Protein AF-A0A6M6JFB0-F1 (afdb_monomer_lite)

Sequence (315 aa):
MPSLRELVHGARGCLAERRLWNRAPTVGHVAELMAWFCLGELQSWPGHDGPTDPETREANLGPVLAHACRSGFITTGSQPGIDRDPEDGFEQRAAVDGLATAEVLAKLRALTAGTRLQIVAHRPSKWRRDYGAAVDVTRVGEHYVTSFGARLPPRDIVFSFAGVRDLVVDELAAMWQVTIVDPEWGAHSLLWDRLAQPDWDHPAPPAPAPPAAKPHTPTARPTTGGTAMSASIMEIKQALAQANTSIGDAQGPIQRAIDDATSARAAIQASMEGSSQADAEQQVAVLTAMIASLEDALGRSHMALDGNYSIAGRL

Foldseek 3Di:
DDDPVVVVVLVVLVVVLLVQQAPQPALLSLLQSLLCLLLVVRQDALQDHGGPDPQSVVLPLSNLQSLLSNLAWRWPDWGAFADQDPPFRKWFWGKTKTFHAPVSVVLVCLLCPPHQKDKAKDWADADDWACPVWAQTIDGRPGGDDTDRTRHHLVVQCSSSPSHHPVNSVVRSGTMIMMITDNDMHRDCSVSVSSNANDSPDGDDPDPPDDPDDPDDDDDDDDDDDPPPVVVVVVVVVVLVVLVVVLVVVVVVLVVVLVVLVVVLVVLVVVCPDDDVVVSVVSNVVSVVVNVVSVVVVVVSVVVNVVVVVVVVPD

Organism: NCBI:txid2736640

Secondary structure (DSSP, 8-state):
---HHHHHHHHHHHHHHHHHHHH--SHHHHHHHHHHHHTTSSS-BTTBSSSPPHHHHHTT-HHHHHHHHHTT-EEEEEE--BPPPTTT-EEE--EEEEEE-HHHHHHHHHHHTTSS-EEEEEPPPSSS-B-TT-EEEEEETTEEEEEE--B--HHHHHHHTBTB-HHHHHHHHHSEEEEEE--S-SS--HHHHHHT-S-SSSPPPPPPPPP----PPP-PPPP---TTTHHHHHHHHHHHHHHHHHHHHHHHHHHHHHHHHHHHHHHHHHHTTSS-HHHHHHHHHHHHHHHHHHHHHHHHHHHHHHHHHHHHTT-

pLDDT: mean 80.1, std 21.12, range [30.53, 98.81]

Structure (mmCIF, N/CA/C/O backbone):
data_AF-A0A6M6JFB0-F1
#
_entry.id   AF-A0A6M6JFB0-F1
#
loop_
_atom_site.group_PDB
_atom_site.id
_atom_site.type_symbol
_atom_site.label_atom_id
_atom_site.label_alt_id
_atom_site.label_comp_id
_atom_site.label_asym_id
_atom_site.label_entity_id
_atom_site.label_seq_id
_atom_site.pdbx_PDB_ins_code
_atom_site.Cartn_x
_atom_site.Cartn_y
_atom_site.Cartn_z
_atom_site.occupancy
_atom_site.B_iso_or_equiv
_atom_site.auth_seq_id
_atom_site.auth_comp_id
_atom_site.auth_asym_id
_atom_site.auth_atom_id
_atom_site.pdbx_PDB_model_num
ATOM 1 N N . MET A 1 1 ? -4.237 25.099 -19.056 1.00 34.81 1 MET A N 1
ATOM 2 C CA . MET A 1 1 ? -5.035 25.683 -17.953 1.00 34.81 1 MET A CA 1
ATOM 3 C C . MET A 1 1 ? -6.397 25.007 -17.977 1.00 34.81 1 MET A C 1
ATOM 5 O O . MET A 1 1 ? -7.083 25.194 -18.975 1.00 34.81 1 MET A O 1
ATOM 9 N N . PRO A 1 2 ? -6.762 24.188 -16.975 1.00 36.56 2 PRO A N 1
ATOM 10 C CA . PRO A 1 2 ? -8.079 23.574 -16.928 1.00 36.56 2 PRO A CA 1
ATOM 11 C C . PRO A 1 2 ? -9.140 24.660 -16.759 1.00 36.56 2 PRO A C 1
ATOM 13 O O . PRO A 1 2 ? -8.933 25.677 -16.093 1.00 36.56 2 PRO A O 1
ATOM 16 N N . SER A 1 3 ? -10.268 24.453 -17.414 1.00 47.94 3 SER A N 1
ATOM 17 C CA . SER A 1 3 ? -11.419 25.336 -17.364 1.00 47.94 3 SER A CA 1
ATOM 18 C C . SER A 1 3 ? -12.036 25.360 -15.962 1.00 47.94 3 SER A C 1
ATOM 20 O O . SER A 1 3 ? -11.979 24.391 -15.203 1.00 47.94 3 SER A O 1
ATOM 22 N N . LEU A 1 4 ? -12.725 26.455 -15.628 1.00 30.81 4 LEU A N 1
ATOM 23 C CA . LEU A 1 4 ? -13.498 26.573 -14.385 1.00 30.81 4 LEU A CA 1
ATOM 24 C C . LEU A 1 4 ? -14.510 25.416 -14.220 1.00 30.81 4 LEU A C 1
ATOM 26 O O . LEU A 1 4 ? -14.841 25.023 -13.107 1.00 30.81 4 LEU A O 1
ATOM 30 N N . ARG A 1 5 ? -14.988 24.842 -15.333 1.00 30.84 5 ARG A N 1
ATOM 31 C CA . ARG A 1 5 ? -15.905 23.695 -15.356 1.00 30.84 5 ARG A CA 1
ATOM 32 C C . ARG A 1 5 ? -15.232 22.392 -14.923 1.00 30.84 5 ARG A C 1
ATOM 34 O O . ARG A 1 5 ? -15.869 21.631 -14.199 1.00 30.84 5 ARG A O 1
ATOM 41 N N . GLU A 1 6 ? -13.984 22.167 -15.331 1.00 35.69 6 GLU A N 1
ATOM 42 C CA . GLU A 1 6 ? -13.156 21.022 -14.918 1.00 35.69 6 GLU A CA 1
ATOM 43 C C . GLU A 1 6 ? -12.734 21.151 -13.454 1.00 35.69 6 GLU A C 1
ATOM 45 O O . GLU A 1 6 ? -12.825 20.181 -12.712 1.00 35.69 6 GLU A O 1
ATOM 50 N N . LEU A 1 7 ? -12.403 22.364 -12.997 1.00 37.34 7 LEU A N 1
ATOM 51 C CA . LEU A 1 7 ? -12.137 22.634 -11.578 1.00 37.34 7 LEU A CA 1
ATOM 52 C C . LEU A 1 7 ? -13.375 22.384 -10.703 1.00 37.34 7 LEU A C 1
ATOM 54 O O . LEU A 1 7 ? -13.275 21.774 -9.643 1.00 37.34 7 LEU A O 1
ATOM 58 N N . VAL A 1 8 ? -14.564 22.801 -11.152 1.00 37.31 8 VAL A N 1
ATOM 59 C CA . VAL A 1 8 ? -15.823 22.575 -10.419 1.00 37.31 8 VAL A CA 1
ATOM 60 C C . VAL A 1 8 ? -16.274 21.108 -10.478 1.00 37.31 8 VAL A C 1
ATOM 62 O O . VAL A 1 8 ? -16.839 20.622 -9.498 1.00 37.31 8 VAL A O 1
ATOM 65 N N . HIS A 1 9 ? -16.028 20.382 -11.576 1.00 40.22 9 HIS A N 1
ATOM 66 C CA . HIS A 1 9 ? -16.291 18.936 -11.649 1.00 40.22 9 HIS A CA 1
ATOM 67 C C . HIS A 1 9 ? -15.305 18.136 -10.794 1.00 40.22 9 HIS A C 1
ATOM 69 O O . HIS A 1 9 ? -15.751 17.276 -10.041 1.00 40.22 9 HIS A O 1
ATOM 75 N N . GLY A 1 10 ? -14.013 18.475 -10.818 1.00 49.44 10 GLY A N 1
ATOM 76 C CA . GLY A 1 10 ? -12.996 17.874 -9.951 1.00 49.44 10 GLY A CA 1
ATOM 77 C C . GLY A 1 10 ? -13.273 18.127 -8.467 1.00 49.44 10 GLY A C 1
ATOM 78 O O . GLY A 1 10 ? -13.269 17.196 -7.669 1.00 49.44 10 GLY A O 1
ATOM 79 N N . ALA A 1 11 ? -13.646 19.356 -8.091 1.00 46.44 11 ALA A N 1
ATOM 80 C CA . ALA A 1 11 ? -14.007 19.688 -6.710 1.00 46.44 11 ALA A CA 1
ATOM 81 C C . ALA A 1 11 ? -15.295 18.984 -6.234 1.00 46.44 11 ALA A C 1
ATOM 83 O O . ALA A 1 11 ? -15.399 18.582 -5.073 1.00 46.44 11 ALA A O 1
ATOM 84 N N . ARG A 1 12 ? -16.291 18.806 -7.117 1.00 48.88 12 ARG A N 1
ATOM 85 C CA . ARG A 1 12 ? -17.513 18.038 -6.807 1.00 48.88 12 ARG A CA 1
ATOM 86 C C . ARG A 1 12 ? -17.254 16.532 -6.736 1.00 48.88 12 ARG A C 1
ATOM 88 O O . ARG A 1 12 ? -17.848 15.893 -5.869 1.00 48.88 12 ARG A O 1
ATOM 95 N N . GLY A 1 13 ? -16.363 16.002 -7.578 1.00 59.38 13 GLY A N 1
ATOM 96 C CA . GLY A 1 13 ? -15.843 14.634 -7.487 1.00 59.38 13 GLY A CA 1
ATOM 97 C C . GLY A 1 13 ? -15.178 14.403 -6.134 1.00 59.38 13 GLY A C 1
ATOM 98 O O . GLY A 1 13 ? -15.634 13.562 -5.368 1.00 59.38 13 GLY A O 1
ATOM 99 N N . CYS A 1 14 ? -14.250 15.281 -5.748 1.00 72.69 14 CYS A N 1
ATOM 100 C CA . CYS A 1 14 ? -13.553 15.221 -4.463 1.00 72.69 14 CYS A CA 1
ATOM 101 C C . CYS A 1 14 ? -14.514 15.233 -3.253 1.00 72.69 14 CYS A C 1
ATOM 103 O O . CYS A 1 14 ? -14.342 14.463 -2.311 1.00 72.69 14 CYS A O 1
ATOM 105 N N . LEU A 1 15 ? -15.578 16.050 -3.258 1.00 80.38 15 LEU A N 1
ATOM 106 C CA . LEU A 1 15 ? -16.564 16.058 -2.162 1.00 80.38 15 LEU A CA 1
ATOM 107 C C . LEU A 1 15 ? -17.454 14.806 -2.124 1.00 80.38 15 LEU A C 1
ATOM 109 O O . LEU A 1 15 ? -17.818 14.354 -1.035 1.00 80.38 15 LEU A O 1
ATOM 113 N N . ALA A 1 16 ? -17.852 14.271 -3.280 1.00 85.75 16 ALA A N 1
ATOM 114 C CA . ALA A 1 16 ? -18.635 13.040 -3.349 1.00 85.75 16 ALA A CA 1
ATOM 115 C C . ALA A 1 16 ? -17.801 11.832 -2.899 1.00 85.75 16 ALA A C 1
ATOM 117 O O . ALA A 1 16 ? -18.268 11.052 -2.071 1.00 85.75 16 ALA A O 1
ATOM 118 N N . GLU A 1 17 ? -16.552 11.739 -3.352 1.00 90.31 17 GLU A N 1
ATOM 119 C CA . GLU A 1 17 ? -15.603 10.695 -2.964 1.00 90.31 17 GLU A CA 1
ATOM 120 C C . GLU A 1 17 ? -15.284 10.761 -1.471 1.00 90.31 17 GLU A C 1
ATOM 122 O O . GLU A 1 17 ? -15.425 9.759 -0.772 1.00 90.31 17 GLU A O 1
ATOM 127 N N . ARG A 1 18 ? -15.007 11.952 -0.920 1.00 89.56 18 ARG A N 1
ATOM 128 C CA . ARG A 1 18 ? -14.851 12.140 0.537 1.00 89.56 18 ARG A CA 1
ATOM 129 C C . ARG A 1 18 ? -16.048 11.604 1.326 1.00 89.56 18 ARG A C 1
ATOM 131 O O . ARG A 1 18 ? -15.869 11.006 2.383 1.00 89.56 18 ARG A O 1
ATOM 138 N N . ARG A 1 19 ? -17.277 11.782 0.824 1.00 92.56 19 ARG A N 1
ATOM 139 C CA . ARG A 1 19 ? -18.484 11.225 1.464 1.00 92.56 19 ARG A CA 1
ATOM 140 C C . ARG A 1 19 ? -18.567 9.706 1.346 1.00 92.56 19 ARG A C 1
ATOM 142 O O . ARG A 1 19 ? -19.117 9.097 2.258 1.00 92.56 19 ARG A O 1
ATOM 149 N N . LEU A 1 20 ? -18.075 9.103 0.261 1.00 94.75 20 LEU A N 1
ATOM 150 C CA . LEU A 1 20 ? -17.996 7.644 0.126 1.00 94.75 20 LEU A CA 1
ATOM 151 C C . LEU A 1 20 ? -17.048 7.070 1.180 1.00 94.75 20 LEU A C 1
ATOM 153 O O . LEU A 1 20 ? -17.473 6.240 1.984 1.00 94.75 20 LEU A O 1
ATOM 157 N N . TRP A 1 21 ? -15.822 7.596 1.252 1.00 95.31 21 TRP A N 1
ATOM 158 C CA . TRP A 1 21 ? -14.825 7.207 2.253 1.00 95.31 21 TRP A CA 1
ATOM 159 C C . TRP A 1 21 ? -15.350 7.382 3.684 1.00 95.31 21 TRP A C 1
ATOM 161 O O . TRP A 1 21 ? -15.280 6.459 4.494 1.00 95.31 21 TRP A O 1
ATOM 171 N N . ASN A 1 22 ? -15.993 8.516 3.975 1.00 95.44 22 ASN A N 1
ATOM 172 C CA . ASN A 1 22 ? -16.591 8.789 5.283 1.00 95.44 22 ASN A CA 1
ATOM 173 C C . ASN A 1 22 ? -17.772 7.888 5.648 1.00 95.44 22 ASN A C 1
ATOM 175 O O . ASN A 1 22 ? -18.105 7.752 6.822 1.00 95.44 22 ASN A O 1
ATOM 179 N N . ARG A 1 23 ? -18.439 7.278 4.670 1.00 94.56 23 ARG A N 1
ATOM 180 C CA . ARG A 1 23 ? -19.603 6.421 4.918 1.00 94.56 23 ARG A CA 1
ATOM 181 C C . ARG A 1 23 ? -19.273 4.940 4.918 1.00 94.56 23 ARG A C 1
ATOM 183 O O . ARG A 1 23 ? -20.161 4.171 5.276 1.00 94.56 23 ARG A O 1
ATOM 190 N N . ALA A 1 24 ? -18.045 4.543 4.578 1.00 95.50 24 ALA A N 1
ATOM 191 C CA . ALA A 1 24 ? -17.608 3.152 4.612 1.00 95.50 24 ALA A CA 1
ATOM 192 C C . ALA A 1 24 ? -17.836 2.560 6.020 1.00 95.50 24 ALA A C 1
ATOM 194 O O . ALA A 1 24 ? -17.210 3.010 6.980 1.00 95.50 24 ALA A O 1
ATOM 195 N N . PRO A 1 25 ? -18.768 1.601 6.195 1.00 95.94 25 PRO A N 1
ATOM 196 C CA . PRO A 1 25 ? -19.145 1.124 7.521 1.00 95.94 25 PRO A CA 1
ATOM 197 C C . PRO A 1 25 ? -18.208 0.054 8.084 1.00 95.94 25 PRO A C 1
ATOM 199 O O . PRO A 1 25 ? -18.306 -0.240 9.270 1.00 95.94 25 PRO A O 1
ATOM 202 N N . THR A 1 26 ? -17.348 -0.542 7.254 1.00 97.94 26 THR A N 1
ATOM 203 C CA . THR A 1 26 ? -16.438 -1.628 7.637 1.00 97.94 26 THR A CA 1
ATOM 204 C C . THR A 1 26 ? -15.122 -1.530 6.868 1.00 97.94 26 THR A C 1
ATOM 206 O O . THR A 1 26 ? -15.070 -0.917 5.799 1.00 97.94 26 THR A O 1
ATOM 209 N N . VAL A 1 27 ? -14.084 -2.216 7.355 1.00 97.81 27 VAL A N 1
ATOM 210 C CA . VAL A 1 27 ? -12.807 -2.394 6.639 1.00 97.81 27 VAL A CA 1
ATOM 211 C C . VAL A 1 27 ? -13.019 -2.977 5.235 1.00 97.81 27 VAL A C 1
ATOM 213 O O . VAL A 1 27 ? -12.402 -2.519 4.281 1.00 97.81 27 VAL A O 1
ATOM 216 N N . GLY A 1 28 ? -13.954 -3.920 5.068 1.00 97.62 28 GLY A N 1
ATOM 217 C CA . GLY A 1 28 ? -14.288 -4.479 3.751 1.00 97.62 28 GLY A CA 1
ATOM 218 C C . GLY A 1 28 ? -14.843 -3.445 2.762 1.00 97.62 28 GLY A C 1
ATOM 219 O O . GLY A 1 28 ? -14.538 -3.508 1.577 1.00 97.62 28 GLY A O 1
ATOM 220 N N . HIS A 1 29 ? -15.594 -2.444 3.235 1.00 98.12 29 HIS A N 1
ATOM 221 C CA . HIS A 1 29 ? -16.034 -1.347 2.366 1.00 98.12 29 HIS A CA 1
ATOM 222 C C . HIS A 1 29 ? -14.889 -0.395 2.016 1.00 98.12 29 HIS A C 1
ATOM 224 O O . HIS A 1 29 ? -14.843 0.093 0.892 1.00 98.12 29 HIS A O 1
ATOM 230 N N . VAL A 1 30 ? -13.954 -0.145 2.941 1.00 98.12 30 VAL A N 1
ATOM 231 C CA . VAL A 1 30 ? -12.721 0.603 2.629 1.00 98.12 30 VAL A CA 1
ATOM 232 C C . VAL A 1 30 ? -11.915 -0.133 1.560 1.00 98.12 30 VAL A C 1
ATOM 234 O O . VAL A 1 30 ? -11.429 0.496 0.628 1.00 98.12 30 VAL A O 1
ATOM 237 N N . ALA A 1 31 ? -11.828 -1.460 1.653 1.00 98.44 31 ALA A N 1
ATOM 238 C CA . ALA A 1 31 ? -11.158 -2.286 0.660 1.00 98.44 31 ALA A CA 1
ATOM 239 C C . ALA A 1 31 ? -11.824 -2.198 -0.725 1.00 98.44 31 ALA A C 1
ATOM 241 O O . ALA A 1 31 ? -11.126 -2.050 -1.724 1.00 98.44 31 ALA A O 1
ATOM 242 N N . GLU A 1 32 ? -13.159 -2.211 -0.803 1.00 98.44 32 GLU A N 1
ATOM 243 C CA . GLU A 1 32 ? -13.866 -2.028 -2.081 1.00 98.44 32 GLU A CA 1
ATOM 244 C C . GLU A 1 32 ? -13.656 -0.620 -2.662 1.00 98.44 32 GLU A C 1
ATOM 246 O O . GLU A 1 32 ? -13.424 -0.486 -3.861 1.00 98.44 32 GLU A O 1
ATOM 251 N N . LEU A 1 33 ? -13.662 0.430 -1.831 1.00 97.94 33 LEU A N 1
ATOM 252 C CA . LEU A 1 33 ? -13.346 1.787 -2.293 1.00 97.94 33 LEU A CA 1
ATOM 253 C C . LEU A 1 33 ? -11.898 1.894 -2.787 1.00 97.94 33 LEU A C 1
ATOM 255 O O . LEU A 1 33 ? -11.650 2.520 -3.815 1.00 97.94 33 LEU A O 1
ATOM 259 N N . MET A 1 34 ? -10.947 1.240 -2.115 1.00 98.31 34 MET A N 1
ATOM 260 C CA . MET A 1 34 ? -9.567 1.169 -2.597 1.00 98.31 34 MET A CA 1
ATOM 261 C C . MET A 1 34 ? -9.482 0.426 -3.934 1.00 98.31 34 MET A C 1
ATOM 263 O O . MET A 1 34 ? -8.790 0.875 -4.840 1.00 98.31 34 MET A O 1
ATOM 267 N N . ALA A 1 35 ? -10.256 -0.648 -4.113 1.00 98.44 35 ALA A N 1
ATOM 268 C CA . ALA A 1 35 ? -10.341 -1.343 -5.393 1.00 98.44 35 ALA A CA 1
ATOM 269 C C . ALA A 1 35 ? -10.878 -0.435 -6.514 1.00 98.44 35 ALA A C 1
ATOM 271 O O . ALA A 1 35 ? -10.365 -0.476 -7.630 1.00 98.44 35 ALA A O 1
ATOM 272 N N . TRP A 1 36 ? -11.875 0.410 -6.230 1.00 97.94 36 TRP A N 1
ATOM 273 C CA . TRP A 1 36 ? -12.376 1.401 -7.191 1.00 97.94 36 TRP A CA 1
ATOM 274 C C . TRP A 1 36 ? -11.322 2.457 -7.524 1.00 97.94 36 TRP A C 1
ATOM 276 O O . TRP A 1 36 ? -11.150 2.790 -8.694 1.00 97.94 36 TRP A O 1
ATOM 286 N N . PHE A 1 37 ? -10.571 2.934 -6.529 1.00 97.31 37 PHE A N 1
ATOM 287 C CA . PHE A 1 37 ? -9.437 3.830 -6.757 1.00 97.31 37 PHE A CA 1
ATOM 288 C C . PHE A 1 37 ? -8.373 3.186 -7.660 1.00 97.31 37 PHE A C 1
ATOM 290 O O . PHE A 1 37 ? -7.983 3.782 -8.661 1.00 97.31 37 PHE A O 1
ATOM 297 N N . CYS A 1 38 ? -7.973 1.938 -7.394 1.00 97.69 38 CYS A N 1
ATOM 298 C CA . CYS A 1 38 ? -7.006 1.212 -8.225 1.00 97.69 38 CYS A CA 1
ATOM 299 C C . CYS A 1 38 ? -7.480 1.004 -9.674 1.00 97.69 38 CYS A C 1
ATOM 301 O O . CYS A 1 38 ? -6.658 0.948 -10.585 1.00 97.69 38 CYS A O 1
ATOM 303 N N . LEU A 1 39 ? -8.792 0.891 -9.902 1.00 96.69 39 LEU A N 1
ATOM 304 C CA . LEU A 1 39 ? -9.384 0.800 -11.242 1.00 96.69 39 LEU A CA 1
ATOM 305 C C . LEU A 1 39 ? -9.528 2.165 -11.938 1.00 96.69 39 LEU A C 1
ATOM 307 O O . LEU A 1 39 ? -9.890 2.206 -13.111 1.00 96.69 39 LEU A O 1
ATOM 311 N N . GLY A 1 40 ? -9.246 3.272 -11.242 1.00 94.75 40 GLY A N 1
ATOM 312 C CA . GLY A 1 40 ? -9.436 4.634 -11.745 1.00 94.75 40 GLY A CA 1
ATOM 313 C C . GLY A 1 40 ? -10.883 5.137 -11.682 1.00 94.75 40 GLY A C 1
ATOM 314 O O . GLY A 1 40 ? -11.185 6.192 -12.240 1.00 94.75 40 GLY A O 1
ATOM 315 N N . GLU A 1 41 ? -11.773 4.410 -11.001 1.00 94.69 41 GLU A N 1
ATOM 316 C CA . GLU A 1 41 ? -13.183 4.781 -10.802 1.00 94.69 41 GLU A CA 1
ATOM 317 C C . GLU A 1 41 ? -13.348 5.862 -9.720 1.00 94.69 41 GLU A C 1
ATOM 319 O O . GLU A 1 41 ? -14.332 6.602 -9.722 1.00 94.69 41 GLU A O 1
ATOM 324 N N . LEU A 1 42 ? -12.376 5.971 -8.806 1.00 93.94 42 LEU A N 1
ATOM 325 C CA . LEU A 1 42 ? -12.225 7.106 -7.893 1.00 93.94 42 LEU A CA 1
ATOM 326 C C . LEU A 1 42 ? -10.984 7.904 -8.280 1.00 93.94 42 LEU A C 1
ATOM 328 O O . LEU A 1 42 ? -9.943 7.332 -8.60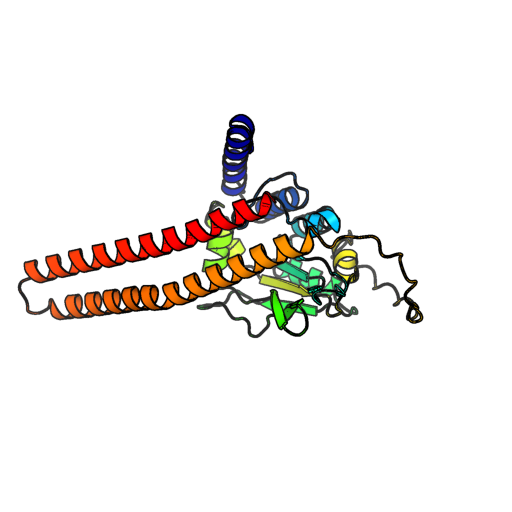2 1.00 93.94 42 LEU A O 1
ATOM 332 N N . GLN A 1 43 ? -11.097 9.227 -8.224 1.00 92.44 43 GLN A N 1
ATOM 333 C CA . GLN A 1 43 ? -9.994 10.128 -8.517 1.00 92.44 43 GLN A CA 1
ATOM 334 C C . GLN A 1 43 ? -9.029 10.270 -7.355 1.00 92.44 43 GLN A C 1
ATOM 336 O O . GLN A 1 43 ? -7.901 10.636 -7.623 1.00 92.44 43 GLN A O 1
ATOM 341 N N . SER A 1 44 ? -9.425 10.027 -6.106 1.00 91.88 44 SER A N 1
ATOM 342 C CA . SER A 1 44 ? -8.499 10.056 -4.973 1.00 91.88 44 SER A CA 1
ATOM 343 C C . SER A 1 44 ? -8.915 9.134 -3.828 1.00 91.88 44 SER A C 1
ATOM 345 O O . SER A 1 44 ? -10.055 8.660 -3.731 1.00 91.88 44 SER A O 1
ATOM 347 N N . TRP A 1 45 ? -7.971 8.893 -2.919 1.00 93.62 45 TRP A N 1
ATOM 348 C CA . TRP A 1 45 ? -8.243 8.299 -1.613 1.00 93.62 45 TRP A CA 1
ATOM 349 C C . TRP A 1 45 ? -7.650 9.183 -0.508 1.00 93.62 45 TRP A C 1
ATOM 351 O O . TRP A 1 45 ? -6.812 10.034 -0.794 1.00 93.62 45 TRP A O 1
ATOM 361 N N . PRO A 1 46 ? -8.079 9.038 0.757 1.00 93.56 46 PRO A N 1
ATOM 362 C CA . PRO A 1 46 ? -7.663 9.923 1.846 1.00 93.56 46 PRO A CA 1
ATOM 363 C C . PRO A 1 46 ? -6.157 10.208 1.974 1.00 93.56 46 PRO A C 1
ATOM 365 O O . PRO A 1 46 ? -5.795 11.312 2.374 1.00 93.56 46 PRO A O 1
ATOM 368 N N . GLY A 1 47 ? -5.295 9.252 1.622 1.00 90.56 47 GLY A N 1
ATOM 369 C CA . GLY A 1 47 ? -3.840 9.382 1.701 1.00 90.56 47 GLY A CA 1
ATOM 370 C C . GLY A 1 47 ? -3.143 9.749 0.389 1.00 90.56 47 GLY A C 1
ATOM 371 O O . GLY A 1 47 ? -1.919 9.825 0.387 1.00 90.56 47 GLY A O 1
ATOM 372 N N . HIS A 1 48 ? -3.874 9.974 -0.710 1.00 88.94 48 HIS A N 1
ATOM 373 C CA . HIS A 1 48 ? -3.303 10.351 -2.010 1.00 88.94 48 HIS A CA 1
ATOM 374 C C . HIS A 1 48 ? -4.259 11.253 -2.793 1.00 88.94 48 HIS A C 1
ATOM 376 O O . HIS A 1 48 ? -5.345 10.826 -3.197 1.00 88.94 48 HIS A O 1
ATOM 382 N N . ASP A 1 49 ? -3.852 12.504 -3.012 1.00 88.06 49 ASP A N 1
ATOM 383 C CA . ASP A 1 49 ? -4.648 13.490 -3.744 1.00 88.06 49 ASP A CA 1
ATOM 384 C C . ASP A 1 49 ? -4.358 13.424 -5.248 1.00 88.06 49 ASP A C 1
ATOM 386 O O . ASP A 1 49 ? -3.358 13.949 -5.736 1.00 88.06 49 ASP A O 1
ATOM 390 N N . GLY A 1 50 ? -5.247 12.766 -5.985 1.00 89.56 50 GLY A N 1
ATOM 391 C CA . GLY A 1 50 ? -5.143 12.589 -7.429 1.00 89.56 50 GLY A CA 1
ATOM 392 C C . GLY A 1 50 ? -5.226 11.121 -7.840 1.00 89.56 50 GLY A C 1
ATOM 393 O O . GLY A 1 50 ? -5.287 10.239 -6.983 1.00 89.56 50 GLY A O 1
ATOM 394 N N . PRO A 1 51 ? -5.299 10.843 -9.153 1.00 91.81 51 PRO A N 1
ATOM 395 C CA . PRO A 1 51 ? -5.453 9.481 -9.646 1.00 91.81 51 PRO A CA 1
ATOM 396 C C . PRO A 1 51 ? -4.208 8.643 -9.334 1.00 91.81 51 PRO A C 1
ATOM 398 O O . PRO A 1 51 ? -3.152 9.168 -8.976 1.00 91.81 51 PRO A O 1
ATOM 401 N N . THR A 1 52 ? -4.307 7.330 -9.538 1.00 91.69 52 THR A N 1
ATOM 402 C CA . THR A 1 52 ? -3.143 6.434 -9.506 1.00 91.69 52 THR A CA 1
ATOM 403 C C . THR A 1 52 ? -2.023 6.943 -10.416 1.00 91.69 52 THR A C 1
ATOM 405 O O . THR A 1 52 ? -2.290 7.406 -11.540 1.00 91.69 52 THR A O 1
ATOM 408 N N . ASP A 1 53 ? -0.781 6.782 -9.964 1.00 91.62 53 ASP A N 1
ATOM 409 C CA . ASP A 1 53 ? 0.399 7.260 -10.678 1.00 91.62 53 ASP A CA 1
ATOM 410 C C . ASP A 1 53 ? 0.491 6.704 -12.111 1.00 91.62 53 ASP A C 1
ATOM 412 O O . ASP A 1 53 ? 0.008 5.595 -12.384 1.00 91.62 53 ASP A O 1
ATOM 416 N N . PRO A 1 54 ? 1.090 7.459 -13.056 1.00 93.06 54 PRO A N 1
ATOM 417 C CA . PRO A 1 54 ? 1.251 7.018 -14.441 1.00 93.06 54 PRO A CA 1
ATOM 418 C C . PRO A 1 54 ? 1.863 5.624 -14.567 1.00 93.06 54 PRO A C 1
ATOM 420 O O . PRO A 1 54 ? 1.294 4.798 -15.273 1.00 93.06 54 PRO A O 1
ATOM 423 N N . GLU A 1 55 ? 2.919 5.321 -13.806 1.00 90.81 55 GLU A N 1
ATOM 424 C CA . GLU A 1 55 ? 3.592 4.015 -13.837 1.00 90.81 55 GLU A CA 1
ATOM 425 C C . GLU A 1 55 ? 2.653 2.848 -13.478 1.00 90.81 55 GLU A C 1
ATOM 427 O O . GLU A 1 55 ? 2.690 1.797 -14.114 1.00 90.81 55 GLU A O 1
ATOM 432 N N . THR A 1 56 ? 1.733 3.048 -12.526 1.00 92.19 56 THR A N 1
ATOM 433 C CA . THR A 1 56 ? 0.736 2.040 -12.128 1.00 92.19 56 THR A CA 1
ATOM 434 C C . THR A 1 56 ? -0.258 1.779 -13.263 1.00 92.19 56 THR A C 1
ATOM 436 O O . THR A 1 56 ? -0.642 0.632 -13.517 1.00 92.19 56 THR A O 1
ATOM 439 N N . ARG A 1 57 ? -0.672 2.839 -13.970 1.00 92.81 57 ARG A N 1
ATOM 440 C CA . ARG A 1 57 ? -1.612 2.756 -15.100 1.00 92.81 57 ARG A CA 1
ATOM 441 C C . ARG A 1 57 ? -0.958 2.157 -16.341 1.00 92.81 57 ARG A C 1
ATOM 443 O O . ARG A 1 57 ? -1.557 1.302 -16.986 1.00 92.81 57 ARG A O 1
ATOM 450 N N . GLU A 1 58 ? 0.260 2.579 -16.659 1.00 93.19 58 GLU A N 1
ATOM 451 C CA . GLU A 1 58 ? 1.031 2.114 -17.817 1.00 93.19 58 GLU A CA 1
ATOM 452 C C . GLU A 1 58 ? 1.409 0.636 -17.693 1.00 93.19 58 GLU A C 1
ATOM 454 O O . GLU A 1 58 ? 1.288 -0.110 -18.664 1.00 93.19 58 GLU A O 1
ATOM 459 N N . ALA A 1 59 ? 1.756 0.181 -16.485 1.00 94.38 59 ALA A N 1
ATOM 460 C CA . ALA A 1 59 ? 1.989 -1.231 -16.189 1.00 94.38 59 ALA A CA 1
ATOM 461 C C . ALA A 1 59 ? 0.693 -2.054 -16.021 1.00 94.38 59 ALA A C 1
ATOM 463 O O . ALA A 1 59 ? 0.759 -3.256 -15.764 1.00 94.38 59 ALA A O 1
ATOM 464 N N . ASN A 1 60 ? -0.486 -1.435 -16.171 1.00 96.25 60 ASN A N 1
ATOM 465 C CA . ASN A 1 60 ? -1.798 -2.072 -16.028 1.00 96.25 60 ASN A CA 1
ATOM 466 C C . ASN A 1 60 ? -1.972 -2.826 -14.690 1.00 96.25 60 ASN A C 1
ATOM 468 O O . ASN A 1 60 ? -2.526 -3.927 -14.643 1.00 96.25 60 ASN A O 1
ATOM 472 N N . LEU A 1 61 ? -1.501 -2.237 -13.585 1.00 97.81 61 LEU A N 1
ATOM 473 C CA . LEU A 1 61 ? -1.575 -2.864 -12.258 1.00 97.81 61 LEU A CA 1
ATOM 474 C C . LEU A 1 61 ? -2.956 -2.731 -11.596 1.00 97.81 61 LEU A C 1
ATOM 476 O O . LEU A 1 61 ? -3.270 -3.471 -10.665 1.00 97.81 61 LEU A O 1
ATOM 480 N N . GLY A 1 62 ? -3.808 -1.825 -12.080 1.00 98.06 62 GLY A N 1
ATOM 481 C CA . GLY A 1 62 ? -5.124 -1.547 -11.494 1.00 98.06 62 GLY A CA 1
ATOM 482 C C . GLY A 1 62 ? -5.974 -2.797 -11.210 1.00 98.06 62 GLY A C 1
ATOM 483 O O . GLY A 1 62 ? -6.398 -2.980 -10.067 1.00 98.06 62 GLY A O 1
ATOM 484 N N . PRO A 1 63 ? -6.182 -3.709 -12.183 1.00 98.44 63 PRO A N 1
ATOM 485 C CA . PRO A 1 63 ? -6.962 -4.927 -11.964 1.00 98.44 63 PRO A CA 1
ATOM 486 C C . PRO A 1 63 ? -6.406 -5.851 -10.871 1.00 98.44 63 PRO A C 1
ATOM 488 O O . PRO A 1 63 ? -7.181 -6.368 -10.065 1.00 98.44 63 PRO A O 1
ATOM 491 N N . VAL A 1 64 ? -5.083 -6.052 -10.810 1.00 98.50 64 VAL A N 1
ATOM 492 C CA . VAL A 1 64 ? -4.470 -6.932 -9.799 1.00 98.50 64 VAL A CA 1
ATOM 493 C C . VAL A 1 64 ? -4.503 -6.303 -8.406 1.00 98.50 64 VAL A C 1
ATOM 495 O O . VAL A 1 64 ? -4.799 -6.995 -7.433 1.00 98.50 64 VAL A O 1
ATOM 498 N N . LEU A 1 65 ? -4.292 -4.989 -8.301 1.00 98.69 65 LEU A N 1
ATOM 499 C CA . LEU A 1 65 ? -4.397 -4.258 -7.034 1.00 98.69 65 LEU A CA 1
ATOM 500 C C . LEU A 1 65 ? -5.842 -4.238 -6.518 1.00 98.69 65 LEU A C 1
ATOM 502 O O . LEU A 1 65 ? -6.089 -4.462 -5.333 1.00 98.69 65 LEU A O 1
ATOM 506 N N . ALA A 1 66 ? -6.815 -4.063 -7.414 1.00 98.62 66 ALA A N 1
ATOM 507 C CA . ALA A 1 66 ? -8.231 -4.134 -7.074 1.00 98.62 66 ALA A CA 1
ATOM 508 C C . ALA A 1 66 ? -8.644 -5.531 -6.590 1.00 98.62 66 ALA A C 1
ATOM 510 O O . ALA A 1 66 ? -9.387 -5.656 -5.614 1.00 98.62 66 ALA A O 1
ATOM 511 N N . HIS A 1 67 ? -8.143 -6.588 -7.237 1.00 98.56 67 HIS A N 1
ATOM 512 C CA . HIS A 1 67 ? -8.338 -7.967 -6.781 1.00 98.56 67 HIS A CA 1
ATOM 513 C C . HIS A 1 67 ? -7.708 -8.212 -5.404 1.00 98.56 67 HIS A C 1
ATOM 515 O O . HIS A 1 67 ? -8.354 -8.796 -4.532 1.00 98.56 67 HIS A O 1
ATOM 521 N N . ALA A 1 68 ? -6.494 -7.708 -5.165 1.00 98.62 68 ALA A N 1
ATOM 522 C CA . ALA A 1 68 ? -5.835 -7.802 -3.864 1.00 98.62 68 ALA A CA 1
ATOM 523 C C . ALA A 1 68 ? -6.640 -7.100 -2.755 1.00 98.62 68 ALA A C 1
ATOM 525 O O . ALA A 1 68 ? -6.884 -7.696 -1.701 1.00 98.62 68 ALA A O 1
ATOM 526 N N . CYS A 1 69 ? -7.141 -5.889 -3.023 1.00 98.62 69 CYS A N 1
ATOM 527 C CA . CYS A 1 69 ? -8.013 -5.158 -2.104 1.00 98.62 69 CYS A CA 1
ATOM 528 C C . CYS A 1 69 ? -9.283 -5.950 -1.781 1.00 98.62 69 CYS A C 1
ATOM 530 O O . CYS A 1 69 ? -9.592 -6.169 -0.610 1.00 98.62 69 CYS A O 1
ATOM 532 N N . ARG A 1 70 ? -9.977 -6.473 -2.797 1.00 98.19 70 ARG A N 1
ATOM 533 C CA . ARG A 1 70 ? -11.178 -7.311 -2.614 1.00 98.19 70 ARG A CA 1
ATOM 534 C C . ARG A 1 70 ? -10.904 -8.617 -1.872 1.00 98.19 70 ARG A C 1
ATOM 536 O O . ARG A 1 70 ? -11.784 -9.118 -1.178 1.00 98.19 70 ARG A O 1
ATOM 543 N N . SER A 1 71 ? -9.678 -9.124 -1.960 1.00 98.06 71 SER A N 1
ATOM 544 C CA . SER A 1 71 ? -9.198 -10.292 -1.210 1.00 98.06 71 SER A CA 1
ATOM 545 C C . SER A 1 71 ? -8.786 -9.960 0.235 1.00 98.06 71 SER A C 1
ATOM 547 O O . SER A 1 71 ? -8.354 -10.840 0.979 1.00 98.06 71 SER A O 1
ATOM 549 N N . GLY A 1 72 ? -8.938 -8.700 0.660 1.00 97.94 72 GLY A N 1
ATOM 550 C CA . GLY A 1 72 ? -8.702 -8.234 2.026 1.00 97.94 72 GLY A CA 1
ATOM 551 C C . GLY A 1 72 ? -7.307 -7.659 2.288 1.00 97.94 72 GLY A C 1
ATOM 552 O O . GLY A 1 72 ? -6.991 -7.376 3.446 1.00 97.94 72 GLY A O 1
ATOM 553 N N . PHE A 1 73 ? -6.477 -7.484 1.252 1.00 98.75 73 PHE A N 1
ATOM 554 C CA . PHE A 1 73 ? -5.190 -6.788 1.339 1.00 98.75 73 PHE A CA 1
ATOM 555 C C . PHE A 1 73 ? -5.332 -5.357 0.807 1.00 98.75 73 PHE A C 1
ATOM 557 O O . PHE A 1 73 ? -5.267 -5.123 -0.396 1.00 98.75 73 PHE A O 1
ATOM 564 N N . ILE A 1 74 ? -5.559 -4.398 1.706 1.00 98.62 74 ILE A N 1
ATOM 565 C CA . ILE A 1 74 ? -5.816 -2.994 1.353 1.00 98.62 74 ILE A CA 1
ATOM 566 C C . ILE A 1 74 ? -4.491 -2.331 0.991 1.00 98.62 74 ILE A C 1
ATOM 568 O O . ILE A 1 74 ? -3.715 -1.989 1.884 1.00 98.62 74 ILE A O 1
ATOM 572 N N . THR A 1 75 ? -4.225 -2.162 -0.301 1.00 98.44 75 THR A N 1
ATOM 573 C CA . THR A 1 75 ? -2.967 -1.591 -0.791 1.00 98.44 75 THR A CA 1
ATOM 574 C C . THR A 1 75 ? -2.913 -0.088 -0.530 1.00 98.44 75 THR A C 1
ATOM 576 O O . THR A 1 75 ? -3.857 0.628 -0.853 1.00 98.44 75 THR A O 1
ATOM 579 N N . THR A 1 76 ? -1.813 0.392 0.043 1.00 97.38 76 THR A N 1
ATOM 580 C CA . THR A 1 76 ? -1.578 1.813 0.362 1.00 97.38 76 THR A CA 1
ATOM 581 C C . THR A 1 76 ? -0.426 2.421 -0.435 1.00 97.38 76 THR A C 1
ATOM 583 O O . THR A 1 76 ? -0.236 3.631 -0.398 1.00 97.38 76 THR A O 1
ATOM 586 N N . GLY A 1 77 ? 0.341 1.594 -1.145 1.00 97.12 77 GLY A N 1
ATOM 587 C CA . GLY A 1 77 ? 1.391 2.020 -2.064 1.00 97.12 77 GLY A CA 1
ATOM 588 C C . GLY A 1 77 ? 1.798 0.865 -2.971 1.00 97.12 77 GLY A C 1
ATOM 589 O O . GLY A 1 77 ? 1.769 -0.295 -2.560 1.00 97.12 77 GLY A O 1
ATOM 590 N N . SER A 1 78 ? 2.162 1.165 -4.211 1.00 98.00 78 SER A N 1
ATOM 591 C CA . SER A 1 78 ? 2.645 0.177 -5.174 1.00 98.00 78 SER A CA 1
ATOM 592 C C . SER A 1 78 ? 3.528 0.847 -6.209 1.00 98.00 78 SER A C 1
ATOM 594 O O . SER A 1 78 ? 3.257 1.984 -6.574 1.00 98.00 78 SER A O 1
ATOM 596 N N . GLN A 1 79 ? 4.506 0.114 -6.727 1.00 97.50 79 GLN A N 1
ATOM 597 C CA . GLN A 1 79 ? 5.281 0.517 -7.899 1.00 97.50 79 GLN A CA 1
ATOM 598 C C . GLN A 1 79 ? 5.602 -0.717 -8.748 1.00 97.50 79 GLN A C 1
ATOM 600 O O . GLN A 1 79 ? 5.869 -1.781 -8.172 1.00 97.50 79 GLN A O 1
ATOM 605 N N . PRO A 1 80 ? 5.561 -0.626 -10.090 1.00 98.00 80 PRO A N 1
ATOM 606 C CA . PRO A 1 80 ? 5.994 -1.712 -10.957 1.00 98.00 80 PRO A CA 1
ATOM 607 C C . PRO A 1 80 ? 7.504 -1.964 -10.827 1.00 98.00 80 PRO A C 1
ATOM 609 O O . PRO A 1 80 ? 8.247 -1.211 -10.208 1.00 98.00 80 PRO A O 1
ATOM 612 N N . GLY A 1 81 ? 7.970 -3.060 -11.420 1.00 97.31 81 GLY A N 1
ATOM 613 C CA . GLY A 1 81 ? 9.390 -3.207 -11.716 1.00 97.31 81 GLY A CA 1
ATOM 614 C C . GLY A 1 81 ? 9.708 -2.466 -13.012 1.00 97.31 81 GLY A C 1
ATOM 615 O O . GLY A 1 81 ? 8.951 -2.590 -13.977 1.00 97.31 81 GLY A O 1
ATOM 616 N N . ILE A 1 82 ? 10.804 -1.710 -13.044 1.00 96.31 82 ILE A N 1
ATOM 617 C CA . ILE A 1 82 ? 11.234 -0.927 -14.212 1.00 96.31 82 ILE A CA 1
ATOM 618 C C . ILE A 1 82 ? 12.708 -1.213 -14.456 1.00 96.31 82 ILE A C 1
ATOM 620 O O . ILE A 1 82 ? 13.510 -1.109 -13.527 1.00 96.31 82 ILE A O 1
ATOM 624 N N . ASP A 1 83 ? 13.040 -1.596 -15.692 1.00 96.62 83 ASP A N 1
ATOM 625 C CA . ASP A 1 83 ? 14.416 -1.839 -16.135 1.00 96.62 83 ASP A CA 1
ATOM 626 C C . ASP A 1 83 ? 15.271 -0.583 -16.010 1.00 96.62 83 ASP A C 1
ATOM 628 O O . ASP A 1 83 ? 14.781 0.535 -16.164 1.00 96.62 83 ASP A O 1
ATOM 632 N N . ARG A 1 84 ? 16.572 -0.780 -15.776 1.00 95.75 84 ARG A N 1
ATOM 633 C CA . ARG A 1 84 ? 17.507 0.329 -15.622 1.00 95.75 84 ARG A CA 1
ATOM 634 C C . ARG A 1 84 ? 17.499 1.242 -16.847 1.00 95.75 84 ARG A C 1
ATOM 636 O O . ARG A 1 84 ? 17.885 0.822 -17.940 1.00 95.75 84 ARG A O 1
ATOM 643 N N . ASP A 1 85 ? 17.156 2.503 -16.630 1.00 95.31 85 ASP A N 1
ATOM 644 C CA . ASP A 1 85 ? 17.304 3.556 -17.621 1.00 95.31 85 ASP A CA 1
ATOM 645 C C . ASP A 1 85 ? 18.805 3.776 -17.914 1.00 95.31 85 ASP A C 1
ATOM 647 O O . ASP A 1 85 ? 19.607 3.935 -16.985 1.00 95.31 85 ASP A O 1
ATOM 651 N N . PRO A 1 86 ? 19.243 3.736 -19.184 1.00 94.06 86 PRO A N 1
ATOM 652 C CA . PRO A 1 86 ? 20.653 3.873 -19.534 1.00 94.06 86 PRO A CA 1
ATOM 653 C C . PRO A 1 86 ? 21.210 5.295 -19.359 1.00 94.06 86 PRO A C 1
ATOM 655 O O . PRO A 1 86 ? 22.432 5.446 -19.317 1.00 94.06 86 PRO A O 1
ATOM 658 N N . GLU A 1 87 ? 20.364 6.326 -19.299 1.00 94.19 87 GLU A N 1
ATOM 659 C CA . GLU A 1 87 ? 20.779 7.727 -19.205 1.00 94.19 87 GLU A CA 1
ATOM 660 C C . GLU A 1 87 ? 20.992 8.167 -17.755 1.00 94.19 87 GLU A C 1
ATOM 662 O O . GLU A 1 87 ? 22.040 8.735 -17.440 1.00 94.19 87 GLU A O 1
ATOM 667 N N . ASP A 1 88 ? 20.035 7.894 -16.866 1.00 93.69 88 ASP A N 1
ATOM 668 C CA . ASP A 1 88 ? 20.102 8.323 -15.461 1.00 93.69 88 ASP A CA 1
ATOM 669 C C . ASP A 1 88 ? 20.268 7.168 -14.460 1.00 93.69 88 ASP A C 1
ATOM 671 O O . ASP A 1 88 ? 20.553 7.388 -13.278 1.00 93.69 88 ASP A O 1
ATOM 675 N N . GLY A 1 89 ? 20.184 5.921 -14.926 1.00 95.19 89 GLY A N 1
ATOM 676 C CA . GLY A 1 89 ? 20.311 4.747 -14.077 1.00 95.19 89 GLY A CA 1
ATOM 677 C C . GLY A 1 89 ? 19.115 4.523 -13.159 1.00 95.19 89 GLY A C 1
ATOM 678 O O . GLY A 1 89 ? 19.291 3.813 -12.167 1.00 95.19 89 GLY A O 1
ATOM 679 N N . PHE A 1 90 ? 17.959 5.136 -13.433 1.00 97.00 90 PHE A N 1
ATOM 680 C CA . PHE A 1 90 ? 16.714 4.879 -12.720 1.00 97.00 90 PHE A CA 1
ATOM 681 C C . PHE A 1 90 ? 16.284 3.423 -12.895 1.00 97.00 90 PHE A C 1
ATOM 683 O O . PHE A 1 90 ? 16.246 2.912 -14.008 1.00 97.00 90 PHE A O 1
ATOM 690 N N . GLU A 1 91 ? 15.960 2.742 -11.803 1.00 97.50 91 GLU A N 1
ATOM 691 C CA . GLU A 1 91 ? 15.507 1.353 -11.827 1.00 97.50 91 GLU A CA 1
ATOM 692 C C . GLU A 1 91 ? 14.590 1.086 -10.632 1.00 97.50 91 GLU A C 1
ATOM 694 O O . GLU A 1 91 ? 14.808 1.628 -9.540 1.00 97.50 91 GLU A O 1
ATOM 699 N N . GLN A 1 92 ? 13.590 0.224 -10.824 1.00 97.94 92 GLN A N 1
ATOM 700 C CA . GLN A 1 92 ? 12.637 -0.153 -9.781 1.00 97.94 92 GLN A CA 1
ATOM 701 C C . GLN A 1 92 ? 12.531 -1.668 -9.616 1.00 97.94 92 GLN A C 1
ATOM 703 O O . GLN A 1 92 ? 12.587 -2.436 -10.579 1.00 97.94 92 GLN A O 1
ATOM 708 N N . ARG A 1 93 ? 12.303 -2.083 -8.373 1.00 98.31 93 ARG A N 1
ATOM 709 C CA . ARG A 1 93 ? 11.739 -3.383 -8.011 1.00 98.31 93 ARG A CA 1
ATOM 710 C C . ARG A 1 93 ? 10.224 -3.283 -7.975 1.00 98.31 93 ARG A C 1
ATOM 712 O O . ARG A 1 93 ? 9.686 -2.293 -7.480 1.00 98.31 93 ARG A O 1
ATOM 719 N N . ALA A 1 94 ? 9.551 -4.353 -8.390 1.00 98.50 94 ALA A N 1
ATOM 720 C CA . ALA A 1 94 ? 8.120 -4.479 -8.160 1.00 98.50 94 ALA A CA 1
ATOM 721 C C . ALA A 1 94 ? 7.848 -4.617 -6.654 1.00 98.50 94 ALA A C 1
ATOM 723 O O . ALA A 1 94 ? 8.395 -5.510 -5.995 1.00 98.50 94 ALA A O 1
ATOM 724 N N . ALA A 1 95 ? 7.003 -3.745 -6.110 1.00 98.69 95 ALA A N 1
ATOM 725 C CA . ALA A 1 95 ? 6.686 -3.735 -4.688 1.00 98.69 95 ALA A CA 1
ATOM 726 C C . ALA A 1 95 ? 5.257 -3.265 -4.413 1.00 98.69 95 ALA A C 1
ATOM 728 O O . ALA A 1 95 ? 4.696 -2.449 -5.146 1.00 98.69 95 ALA A O 1
ATOM 729 N N . VAL A 1 96 ? 4.679 -3.765 -3.321 1.00 98.81 96 VAL A N 1
ATOM 730 C CA . VAL A 1 96 ? 3.375 -3.328 -2.812 1.00 98.81 96 VAL A CA 1
ATOM 731 C C . VAL A 1 96 ? 3.384 -3.269 -1.287 1.00 98.81 96 VAL A C 1
ATOM 733 O O . VAL A 1 96 ? 3.857 -4.198 -0.632 1.00 98.81 96 VAL A O 1
ATOM 736 N N . ASP A 1 97 ? 2.836 -2.185 -0.744 1.00 98.44 97 ASP A N 1
ATOM 737 C CA . ASP A 1 97 ? 2.560 -1.959 0.673 1.00 98.44 97 ASP A CA 1
ATOM 738 C C . ASP A 1 97 ? 1.049 -1.974 0.913 1.00 98.44 97 ASP A C 1
ATOM 740 O O . ASP A 1 97 ? 0.260 -1.510 0.084 1.00 98.44 97 ASP A O 1
ATOM 744 N N . GLY A 1 98 ? 0.627 -2.465 2.074 1.00 98.44 98 GLY A N 1
ATOM 745 C CA . GLY A 1 98 ? -0.772 -2.402 2.467 1.00 98.44 98 GLY A CA 1
ATOM 746 C C . GLY A 1 98 ? -1.071 -2.931 3.862 1.00 98.44 98 GLY A C 1
ATOM 747 O O . GLY A 1 98 ? -0.182 -3.253 4.653 1.00 98.44 98 GLY A O 1
ATOM 748 N N . LEU A 1 99 ? -2.365 -3.036 4.153 1.00 98.69 99 LEU A N 1
ATOM 749 C CA . LEU A 1 99 ? -2.902 -3.506 5.424 1.00 98.69 99 LEU A CA 1
ATOM 750 C C . LEU A 1 99 ? -3.621 -4.843 5.247 1.00 98.69 99 LEU A C 1
ATOM 752 O O . LEU A 1 99 ? -4.418 -5.017 4.326 1.00 98.69 99 LEU A O 1
ATOM 756 N N . ALA A 1 100 ? -3.377 -5.779 6.163 1.00 98.56 100 ALA A N 1
ATOM 757 C CA . ALA A 1 100 ? -4.001 -7.099 6.156 1.00 98.56 100 ALA A CA 1
ATOM 758 C C . ALA A 1 100 ? -4.452 -7.543 7.555 1.00 98.56 100 ALA A C 1
ATOM 760 O O . ALA A 1 100 ? -3.836 -7.232 8.581 1.00 98.56 100 ALA A O 1
ATOM 761 N N . THR A 1 101 ? -5.519 -8.340 7.610 1.00 98.25 101 THR A N 1
ATOM 762 C CA . THR A 1 101 ? -5.834 -9.116 8.816 1.00 98.25 101 THR A CA 1
ATOM 763 C C . THR A 1 101 ? -4.807 -10.242 8.989 1.00 98.25 101 THR A C 1
ATOM 765 O O . THR A 1 101 ? -4.026 -10.545 8.087 1.00 98.25 101 THR A O 1
ATOM 768 N N . ALA A 1 102 ? -4.789 -10.893 10.155 1.00 98.00 102 ALA A N 1
ATOM 769 C CA . ALA A 1 102 ? -3.899 -12.038 10.371 1.00 98.00 102 ALA A CA 1
ATOM 770 C C . ALA A 1 102 ? -4.198 -13.204 9.407 1.00 98.00 102 ALA A C 1
ATOM 772 O O . ALA A 1 102 ? -3.273 -13.882 8.965 1.00 98.00 102 ALA A O 1
ATOM 773 N N . GLU A 1 103 ? -5.473 -13.408 9.069 1.00 97.94 103 GLU A N 1
ATOM 774 C CA . GLU A 1 103 ? -5.911 -14.423 8.111 1.00 97.94 103 GLU A CA 1
ATOM 775 C C . GLU A 1 103 ? -5.418 -14.098 6.697 1.00 97.94 103 GLU A C 1
ATOM 777 O O . GLU A 1 103 ? -4.761 -14.927 6.074 1.00 97.94 103 GLU A O 1
ATOM 782 N N . VAL A 1 104 ? -5.627 -12.864 6.226 1.00 98.38 104 VAL A N 1
ATOM 783 C CA . VAL A 1 104 ? -5.144 -12.425 4.906 1.00 98.38 104 VAL A CA 1
ATOM 784 C C . VAL A 1 104 ? -3.617 -12.494 4.825 1.00 98.38 104 VAL A C 1
ATOM 786 O O . VAL A 1 104 ? -3.081 -12.966 3.828 1.00 98.38 104 VAL A O 1
ATOM 789 N N . LEU A 1 105 ? -2.892 -12.115 5.884 1.00 98.56 105 LEU A N 1
ATOM 790 C CA . LEU A 1 105 ? -1.433 -12.265 5.931 1.00 98.56 105 LEU A CA 1
ATOM 791 C C . LEU A 1 105 ? -0.993 -13.732 5.774 1.00 98.56 105 LEU A C 1
ATOM 793 O O . LEU A 1 105 ? 0.022 -13.998 5.130 1.00 98.56 105 LEU A O 1
ATOM 797 N N . ALA A 1 106 ? -1.728 -14.692 6.340 1.00 98.00 106 ALA A N 1
ATOM 798 C CA . ALA A 1 106 ? -1.426 -16.110 6.150 1.00 98.00 106 ALA A CA 1
ATOM 799 C C . ALA A 1 106 ? -1.588 -16.526 4.677 1.00 98.00 106 ALA A C 1
ATOM 801 O O . ALA A 1 106 ? -0.715 -17.216 4.147 1.00 98.00 106 ALA A O 1
ATOM 802 N N . LYS A 1 107 ? -2.632 -16.033 4.000 1.00 98.12 107 LYS A N 1
ATOM 803 C CA . LYS A 1 107 ? -2.851 -16.253 2.562 1.00 98.12 107 LYS A CA 1
ATOM 804 C C . LYS A 1 107 ? -1.751 -15.617 1.705 1.00 98.12 107 LYS A C 1
ATOM 806 O O . LYS A 1 107 ? -1.178 -16.277 0.845 1.00 98.12 107 LYS A O 1
ATOM 811 N N . LEU A 1 108 ? -1.356 -14.376 2.006 1.00 98.31 108 LEU A N 1
ATOM 812 C CA . LEU A 1 108 ? -0.234 -13.700 1.336 1.00 98.31 108 LEU A CA 1
ATOM 813 C C . LEU A 1 108 ? 1.083 -14.473 1.502 1.00 98.31 108 LEU A C 1
ATOM 815 O O . LEU A 1 108 ? 1.843 -14.615 0.547 1.00 98.31 108 LEU A O 1
ATOM 819 N N . ARG A 1 109 ? 1.346 -15.034 2.689 1.00 97.62 109 ARG A N 1
ATOM 820 C CA . ARG A 1 109 ? 2.509 -15.912 2.910 1.00 97.62 109 ARG A CA 1
ATOM 821 C C . ARG A 1 109 ? 2.428 -17.201 2.098 1.00 97.62 109 ARG A C 1
ATOM 823 O O . ARG A 1 109 ? 3.453 -17.659 1.607 1.00 97.62 109 ARG A O 1
ATOM 830 N N . ALA A 1 110 ? 1.242 -17.788 1.946 1.00 96.25 110 ALA A N 1
ATOM 831 C CA . ALA A 1 110 ? 1.055 -18.963 1.100 1.00 96.25 110 ALA A CA 1
ATOM 832 C C . ALA A 1 110 ? 1.297 -18.633 -0.383 1.00 96.25 110 ALA A C 1
ATOM 834 O O . ALA A 1 110 ? 1.942 -19.406 -1.090 1.00 96.25 110 ALA A O 1
ATOM 835 N N . LEU A 1 111 ? 0.859 -17.457 -0.844 1.00 96.12 111 LEU A N 1
ATOM 836 C CA . LEU A 1 111 ? 1.116 -16.979 -2.202 1.00 96.12 111 LEU A CA 1
ATOM 837 C C . LEU A 1 111 ? 2.605 -16.800 -2.494 1.00 96.12 111 LEU A C 1
ATOM 839 O O . LEU A 1 111 ? 3.033 -17.106 -3.606 1.00 96.12 111 LEU A O 1
ATOM 843 N N . THR A 1 112 ? 3.391 -16.320 -1.532 1.00 96.19 112 THR A N 1
ATOM 844 C CA . THR A 1 112 ? 4.833 -16.090 -1.713 1.00 96.19 112 THR A CA 1
ATOM 845 C C . THR A 1 112 ? 5.691 -17.316 -1.395 1.00 96.19 112 THR A C 1
ATOM 847 O O . THR A 1 112 ? 6.851 -17.373 -1.812 1.00 96.19 112 THR A O 1
ATOM 850 N N . ALA A 1 113 ? 5.144 -18.325 -0.71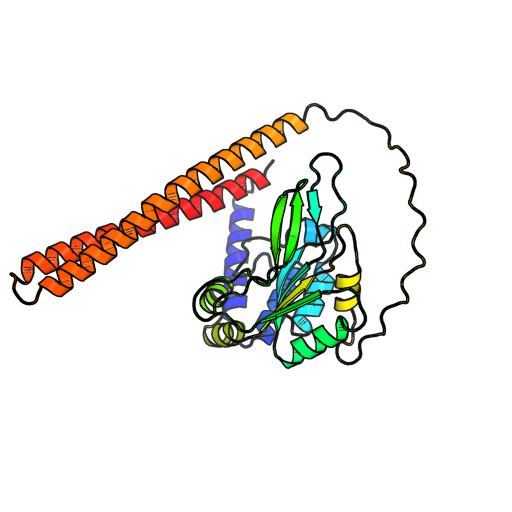0 1.00 95.19 113 ALA A N 1
ATOM 851 C CA . ALA A 1 113 ? 5.865 -19.538 -0.340 1.00 95.19 113 ALA A CA 1
ATOM 852 C C . ALA A 1 113 ? 6.439 -20.275 -1.564 1.00 95.19 113 ALA A C 1
ATOM 854 O O . ALA A 1 113 ? 5.769 -20.473 -2.577 1.00 95.19 113 ALA A O 1
ATOM 855 N N . GLY A 1 114 ? 7.704 -20.695 -1.461 1.00 93.75 114 GLY A N 1
ATOM 856 C CA . GLY A 1 114 ? 8.410 -21.390 -2.545 1.00 93.75 114 GLY A CA 1
ATOM 857 C C . GLY A 1 114 ? 8.784 -20.498 -3.734 1.00 93.75 114 GLY A C 1
ATOM 858 O O . GLY A 1 114 ? 9.273 -21.006 -4.740 1.00 93.75 114 GLY A O 1
ATOM 859 N N . THR A 1 115 ? 8.569 -19.185 -3.631 1.00 95.94 115 THR A N 1
ATOM 860 C CA . THR A 1 115 ? 9.005 -18.195 -4.621 1.00 95.94 115 THR A CA 1
ATOM 861 C C . THR A 1 115 ? 10.197 -17.395 -4.094 1.00 95.94 115 THR A C 1
ATOM 863 O O . THR A 1 115 ? 10.621 -17.559 -2.951 1.00 95.94 115 THR A O 1
ATOM 866 N N . ARG A 1 116 ? 10.730 -16.500 -4.928 1.00 96.12 116 ARG A N 1
ATOM 867 C CA . ARG A 1 116 ? 11.760 -15.531 -4.527 1.00 96.12 116 ARG A CA 1
ATOM 868 C C . ARG A 1 116 ? 11.197 -14.249 -3.902 1.00 96.12 116 ARG A C 1
ATOM 870 O O . ARG A 1 116 ? 11.980 -13.412 -3.475 1.00 96.12 116 ARG A O 1
ATOM 877 N N . LEU A 1 117 ? 9.874 -14.075 -3.863 1.00 98.25 117 LEU A N 1
ATOM 878 C CA . LEU A 1 117 ? 9.254 -12.874 -3.303 1.00 98.25 117 LEU A CA 1
ATOM 879 C C . LEU A 1 117 ? 9.561 -12.754 -1.807 1.00 98.25 117 LEU A C 1
ATOM 881 O O . LEU A 1 117 ? 9.457 -13.723 -1.054 1.00 98.25 117 LEU A O 1
ATOM 885 N N . GLN A 1 118 ? 9.912 -11.548 -1.378 1.00 98.06 118 GLN A N 1
ATOM 886 C CA . GLN A 1 118 ? 10.156 -11.218 0.019 1.00 98.06 118 GLN A CA 1
ATOM 887 C C . GLN A 1 118 ? 8.890 -10.627 0.628 1.00 98.06 118 GLN A C 1
ATOM 889 O O . GLN A 1 118 ? 8.228 -9.806 -0.001 1.00 98.06 118 GLN A O 1
ATOM 894 N N . ILE A 1 119 ? 8.560 -11.030 1.857 1.00 98.44 119 ILE A N 1
ATOM 895 C CA . ILE A 1 119 ? 7.444 -10.464 2.616 1.00 98.44 119 ILE A CA 1
ATOM 896 C C . ILE A 1 119 ? 7.943 -9.907 3.947 1.00 98.44 119 ILE A C 1
ATOM 898 O O . ILE A 1 119 ? 8.520 -10.632 4.760 1.00 98.44 119 ILE A O 1
ATOM 902 N N . VAL A 1 120 ? 7.689 -8.622 4.178 1.00 98.12 120 VAL A N 1
ATOM 903 C CA . VAL A 1 120 ? 7.902 -7.952 5.465 1.00 98.12 120 VAL A CA 1
ATOM 904 C C . VAL A 1 120 ? 6.531 -7.702 6.071 1.00 98.12 120 VAL A C 1
ATOM 906 O O . VAL A 1 120 ? 5.623 -7.227 5.397 1.00 98.12 120 VAL A O 1
ATOM 909 N N . ALA A 1 121 ? 6.340 -8.081 7.333 1.00 97.88 121 ALA A N 1
ATOM 910 C CA . ALA A 1 121 ? 5.072 -7.864 8.011 1.00 97.88 121 ALA A CA 1
ATOM 911 C C . ALA A 1 121 ? 5.283 -7.536 9.483 1.00 97.88 121 ALA A C 1
ATOM 913 O O . ALA A 1 121 ? 5.932 -8.288 10.217 1.00 97.88 121 ALA A O 1
ATOM 914 N N . HIS A 1 122 ? 4.663 -6.455 9.939 1.00 96.06 122 HIS A N 1
ATOM 915 C CA . HIS A 1 122 ? 4.754 -6.009 11.324 1.00 96.06 122 HIS A CA 1
ATOM 916 C C . HIS A 1 122 ? 3.415 -5.507 11.842 1.00 96.06 122 HIS A C 1
ATOM 918 O O . HIS A 1 122 ? 2.570 -4.981 11.119 1.00 96.06 122 HIS A O 1
ATOM 924 N N . ARG A 1 123 ? 3.236 -5.649 13.155 1.00 93.69 123 ARG A N 1
ATOM 925 C CA . ARG A 1 123 ? 2.229 -4.870 13.875 1.00 93.69 123 ARG A CA 1
ATOM 926 C C . ARG A 1 123 ? 2.687 -3.410 13.959 1.00 93.69 123 ARG A C 1
ATOM 928 O O . ARG A 1 123 ? 3.899 -3.180 13.996 1.00 93.69 123 ARG A O 1
ATOM 935 N N . PRO A 1 124 ? 1.767 -2.440 14.071 1.00 84.88 124 PRO A N 1
ATOM 936 C CA . PRO A 1 124 ? 2.112 -1.026 14.191 1.00 84.88 124 PRO A CA 1
ATOM 937 C C . PRO A 1 124 ? 3.183 -0.758 15.260 1.00 84.88 124 PRO A C 1
ATOM 939 O O . PRO A 1 124 ? 3.269 -1.468 16.274 1.00 84.88 124 PRO A O 1
ATOM 942 N N . SER A 1 125 ? 4.049 0.232 15.032 1.00 83.81 125 SER A N 1
ATOM 943 C CA . SER A 1 125 ? 5.008 0.661 16.059 1.00 83.81 125 SER A CA 1
ATOM 944 C C . SER A 1 125 ? 4.303 1.479 17.143 1.00 83.81 125 SER A C 1
ATOM 946 O O . SER A 1 125 ? 3.274 2.102 16.913 1.00 83.81 125 SER A O 1
ATOM 948 N N . LYS A 1 126 ? 4.849 1.504 18.361 1.00 83.19 126 LYS A N 1
ATOM 949 C CA . LYS A 1 126 ? 4.219 2.262 19.457 1.00 83.19 126 LYS A CA 1
ATOM 950 C C . LYS A 1 126 ? 4.452 3.775 19.372 1.00 83.19 126 LYS A C 1
ATOM 952 O O . LYS A 1 126 ? 3.663 4.524 19.929 1.00 83.19 126 LYS A O 1
ATOM 957 N N . TRP A 1 127 ? 5.543 4.221 18.739 1.00 81.50 127 TRP A N 1
ATOM 958 C CA . TRP A 1 127 ? 6.047 5.588 18.936 1.00 81.50 127 TRP A CA 1
ATOM 959 C C . TRP A 1 127 ? 6.558 6.282 17.679 1.00 81.50 127 TRP A C 1
ATOM 961 O O . TRP A 1 127 ? 6.134 7.400 17.390 1.00 81.50 127 TRP A O 1
ATOM 971 N N . ARG A 1 128 ? 7.494 5.684 16.943 1.00 89.56 128 ARG A N 1
ATOM 972 C CA . ARG A 1 128 ? 8.115 6.320 15.774 1.00 89.56 128 ARG A CA 1
ATOM 973 C C . ARG A 1 128 ? 8.070 5.385 14.583 1.00 89.56 128 ARG A C 1
ATOM 975 O O . ARG A 1 128 ? 8.012 4.167 14.759 1.00 89.56 128 ARG A O 1
ATOM 982 N N . ARG A 1 129 ? 8.081 5.977 13.393 1.00 93.38 129 ARG A N 1
ATOM 983 C CA . ARG A 1 129 ? 8.313 5.232 12.165 1.00 93.38 129 ARG A CA 1
ATOM 984 C C . ARG A 1 129 ? 9.675 4.547 12.264 1.00 93.38 129 ARG A C 1
ATOM 986 O O . ARG A 1 129 ? 10.641 5.177 12.689 1.00 93.38 129 ARG A O 1
ATOM 993 N N . ASP A 1 130 ? 9.717 3.272 11.921 1.00 93.19 130 ASP A N 1
ATOM 994 C CA . ASP A 1 130 ? 10.915 2.444 11.990 1.00 93.19 130 ASP A CA 1
ATOM 995 C C . ASP A 1 130 ? 11.186 1.839 10.610 1.00 93.19 130 ASP A C 1
ATOM 997 O O . ASP A 1 130 ? 10.350 1.129 10.061 1.00 93.19 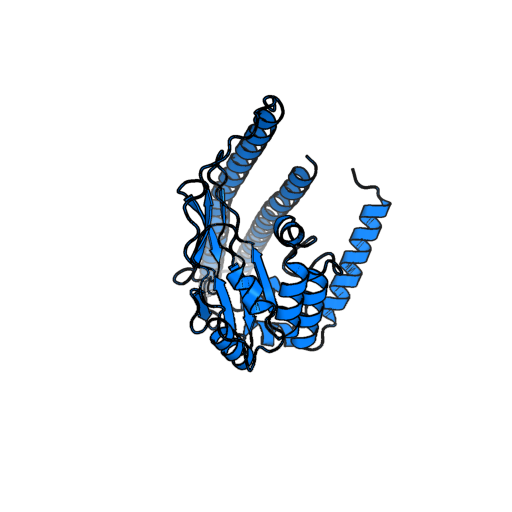130 ASP A O 1
ATOM 1001 N N . TYR A 1 131 ? 12.343 2.162 10.039 1.00 93.69 131 TYR A N 1
ATOM 1002 C CA . TYR A 1 131 ? 12.768 1.710 8.714 1.00 93.69 131 TYR A CA 1
ATOM 1003 C C . TYR A 1 131 ? 13.707 0.497 8.782 1.00 93.69 131 TYR A C 1
ATOM 1005 O O . TYR A 1 131 ? 14.215 0.071 7.754 1.00 93.69 131 TYR A O 1
ATOM 1013 N N . GLY A 1 132 ? 13.951 -0.085 9.963 1.00 92.38 132 GLY A N 1
ATOM 1014 C CA . GLY A 1 132 ? 14.942 -1.153 10.136 1.00 92.38 132 GLY A CA 1
ATOM 1015 C C . GLY A 1 132 ? 14.656 -2.441 9.355 1.00 92.38 132 GLY A C 1
ATOM 1016 O O . GLY A 1 132 ? 15.568 -3.234 9.145 1.00 92.38 132 GLY A O 1
ATOM 1017 N N . ALA A 1 133 ? 13.409 -2.646 8.920 1.00 92.62 133 ALA A N 1
ATOM 1018 C CA . ALA A 1 133 ? 12.998 -3.751 8.053 1.00 92.62 133 ALA A CA 1
ATOM 1019 C C . ALA A 1 133 ? 12.543 -3.288 6.656 1.00 92.62 133 ALA A C 1
ATOM 1021 O O . ALA A 1 133 ? 12.036 -4.104 5.888 1.00 92.62 133 ALA A O 1
ATOM 1022 N N . ALA A 1 134 ? 12.692 -1.996 6.341 1.00 96.25 134 ALA A N 1
ATOM 1023 C CA . ALA A 1 134 ? 12.321 -1.470 5.038 1.00 96.25 134 ALA A CA 1
ATOM 1024 C C . ALA A 1 134 ? 13.269 -2.006 3.956 1.00 96.25 134 ALA A C 1
ATOM 1026 O O . ALA A 1 134 ? 14.453 -2.244 4.200 1.00 96.25 134 ALA A O 1
ATOM 1027 N N . VAL A 1 135 ? 12.734 -2.196 2.756 1.00 97.81 135 VAL A N 1
ATOM 1028 C CA . VAL A 1 135 ? 13.458 -2.704 1.592 1.00 97.81 135 VAL A CA 1
ATOM 1029 C C . VAL A 1 135 ? 13.543 -1.590 0.565 1.00 97.81 135 VAL A C 1
ATOM 1031 O O . VAL A 1 135 ? 12.518 -1.015 0.209 1.00 97.81 135 VAL A O 1
ATOM 1034 N N . ASP A 1 136 ? 14.744 -1.301 0.072 1.00 98.31 136 ASP A N 1
ATOM 1035 C CA . ASP A 1 136 ? 14.934 -0.352 -1.023 1.00 98.31 136 ASP A CA 1
ATOM 1036 C C . ASP A 1 136 ? 14.359 -0.923 -2.321 1.00 98.31 136 ASP A C 1
ATOM 1038 O O . ASP A 1 136 ? 14.690 -2.045 -2.727 1.00 98.31 136 ASP A O 1
ATOM 1042 N N . VAL A 1 137 ? 13.483 -0.147 -2.955 1.00 98.12 137 VAL A N 1
ATOM 1043 C CA . VAL A 1 137 ? 12.710 -0.556 -4.136 1.00 98.12 137 VAL A CA 1
ATOM 1044 C C . VAL A 1 137 ? 12.949 0.342 -5.342 1.00 98.12 137 VAL A C 1
ATOM 1046 O O . VAL A 1 137 ? 12.668 -0.082 -6.455 1.00 98.12 137 VAL A O 1
ATOM 1049 N N . THR A 1 138 ? 13.535 1.527 -5.161 1.00 98.25 138 THR A N 1
ATOM 1050 C CA . THR A 1 138 ? 13.883 2.430 -6.270 1.00 98.25 138 THR A CA 1
ATOM 1051 C C . THR A 1 138 ? 15.284 2.976 -6.083 1.00 98.25 138 THR A C 1
ATOM 1053 O O . THR A 1 138 ? 15.658 3.380 -4.976 1.00 98.25 138 THR A O 1
ATOM 1056 N N . ARG A 1 139 ? 16.053 3.027 -7.172 1.00 97.31 139 ARG A N 1
ATOM 1057 C CA . ARG A 1 139 ? 17.375 3.656 -7.202 1.00 97.31 139 ARG A CA 1
ATOM 1058 C C . ARG A 1 139 ? 17.578 4.502 -8.450 1.00 97.31 139 ARG A C 1
ATOM 1060 O O . ARG A 1 139 ? 16.961 4.245 -9.474 1.00 97.31 139 ARG A O 1
ATOM 1067 N N . VAL A 1 140 ? 18.478 5.475 -8.347 1.00 97.19 140 VAL A N 1
ATOM 1068 C CA . VAL A 1 140 ? 19.003 6.273 -9.460 1.00 97.19 140 VAL A CA 1
ATOM 1069 C C . VAL A 1 140 ? 20.522 6.168 -9.417 1.00 97.19 140 VAL A C 1
ATOM 1071 O O . VAL A 1 140 ? 21.165 6.630 -8.468 1.00 97.19 140 VAL A O 1
ATOM 1074 N N . GLY A 1 141 ? 21.104 5.493 -10.407 1.00 93.69 141 GLY A N 1
ATOM 1075 C CA . GLY A 1 141 ? 22.517 5.126 -10.374 1.00 93.69 141 GLY A CA 1
ATOM 1076 C C . GLY A 1 141 ? 22.811 4.202 -9.188 1.00 93.69 141 GLY A C 1
ATOM 1077 O O . GLY A 1 141 ? 22.277 3.100 -9.109 1.00 93.69 141 GLY A O 1
ATOM 1078 N N . GLU A 1 142 ? 23.648 4.663 -8.258 1.00 91.88 142 GLU A N 1
ATOM 1079 C CA . GLU A 1 142 ? 24.015 3.922 -7.039 1.00 91.88 142 GLU A CA 1
ATOM 1080 C C . GLU A 1 142 ? 23.260 4.411 -5.783 1.00 91.88 142 GLU A C 1
ATOM 1082 O O . GLU A 1 142 ? 23.545 3.965 -4.672 1.00 91.88 142 GLU A O 1
ATOM 1087 N N . HIS A 1 143 ? 22.303 5.338 -5.930 1.00 95.69 143 HIS A N 1
ATOM 1088 C CA . HIS A 1 143 ? 21.568 5.939 -4.813 1.00 95.69 143 HIS A CA 1
ATOM 1089 C C . HIS A 1 143 ? 20.154 5.374 -4.692 1.00 95.69 143 HIS A C 1
ATOM 1091 O O . HIS A 1 143 ? 19.371 5.470 -5.634 1.00 95.69 143 HIS A O 1
ATOM 1097 N N . TYR A 1 144 ? 19.796 4.854 -3.518 1.00 96.25 144 TYR A N 1
ATOM 1098 C CA . TYR A 1 144 ? 18.425 4.443 -3.207 1.00 96.25 144 TYR A CA 1
ATOM 1099 C C . TYR A 1 144 ? 17.562 5.660 -2.859 1.00 96.25 144 TYR A C 1
ATOM 1101 O O . TYR A 1 144 ? 17.971 6.504 -2.062 1.00 96.25 144 TYR A O 1
ATOM 1109 N N . VAL A 1 145 ? 16.380 5.754 -3.471 1.00 96.19 145 VAL A N 1
ATOM 1110 C CA . VAL A 1 145 ? 15.482 6.921 -3.354 1.00 96.19 145 VAL A CA 1
ATOM 1111 C C . VAL A 1 145 ? 14.085 6.565 -2.847 1.00 96.19 145 VAL A C 1
ATOM 1113 O O . VAL A 1 145 ? 13.309 7.455 -2.504 1.00 96.19 145 VAL A O 1
ATOM 1116 N N . THR A 1 146 ? 13.744 5.278 -2.772 1.00 96.75 146 THR A N 1
ATOM 1117 C CA . THR A 1 146 ? 12.457 4.819 -2.233 1.00 96.75 146 THR A CA 1
ATOM 1118 C C . THR A 1 146 ? 12.622 3.469 -1.558 1.00 96.75 146 THR A C 1
ATOM 1120 O O . THR A 1 146 ? 13.279 2.577 -2.102 1.00 96.75 146 THR A O 1
ATOM 1123 N N . SER A 1 147 ? 11.979 3.314 -0.401 1.00 97.88 147 SER A N 1
ATOM 1124 C CA . SER A 1 147 ? 11.955 2.069 0.363 1.00 97.88 147 SER A CA 1
ATOM 1125 C C . SER A 1 147 ? 10.531 1.773 0.829 1.00 97.88 147 SER A C 1
ATOM 1127 O O . SER A 1 147 ? 9.814 2.680 1.254 1.00 97.88 147 SER A O 1
ATOM 1129 N N . PHE A 1 148 ? 10.131 0.506 0.767 1.00 98.31 148 PHE A N 1
ATOM 1130 C CA . PHE A 1 148 ? 8.828 0.016 1.230 1.00 98.31 148 PHE A CA 1
ATOM 1131 C C . PHE A 1 148 ? 8.988 -0.794 2.517 1.00 98.31 148 PHE A C 1
ATOM 1133 O O . PHE A 1 148 ? 10.076 -1.281 2.821 1.00 98.31 148 PHE A O 1
ATOM 1140 N N . GLY A 1 149 ? 7.914 -0.949 3.291 1.00 97.38 149 GLY A N 1
ATOM 1141 C CA . GLY A 1 149 ? 7.944 -1.750 4.523 1.00 97.38 149 GLY A CA 1
ATOM 1142 C C . GLY A 1 149 ? 8.512 -1.059 5.747 1.00 97.38 149 GLY A C 1
ATOM 1143 O O . GLY A 1 149 ? 8.958 -1.709 6.695 1.00 97.38 149 GLY A O 1
ATOM 1144 N N . ALA A 1 150 ? 8.421 0.269 5.780 1.00 95.75 150 ALA A N 1
ATOM 1145 C CA . ALA A 1 150 ? 8.553 0.996 7.029 1.00 95.75 150 ALA A CA 1
ATOM 1146 C C . ALA A 1 150 ? 7.453 0.568 8.017 1.00 95.75 150 ALA A C 1
ATOM 1148 O O . ALA A 1 150 ? 6.273 0.454 7.681 1.00 95.75 150 ALA A O 1
ATOM 1149 N N . ARG A 1 151 ? 7.829 0.383 9.280 1.00 95.94 151 ARG A N 1
ATOM 1150 C CA . ARG A 1 151 ? 6.906 0.138 10.381 1.00 95.94 151 ARG A CA 1
ATOM 1151 C C . ARG A 1 151 ? 6.328 1.443 10.895 1.00 95.94 151 ARG A C 1
ATOM 1153 O O . ARG A 1 151 ? 6.964 2.178 11.652 1.00 95.94 151 ARG A O 1
ATOM 1160 N N . LEU A 1 152 ? 5.094 1.709 10.489 1.00 95.44 152 LEU A N 1
ATOM 1161 C CA . LEU A 1 152 ? 4.351 2.919 10.806 1.00 95.44 152 LEU A CA 1
ATOM 1162 C C . LEU A 1 152 ? 3.698 2.823 12.198 1.00 95.44 152 LEU A C 1
ATOM 1164 O O . LEU A 1 152 ? 3.192 1.756 12.573 1.00 95.44 152 LEU A O 1
ATOM 1168 N N . PRO A 1 153 ? 3.670 3.912 12.984 1.00 96.12 153 PRO A N 1
ATOM 1169 C CA . PRO A 1 153 ? 2.834 3.986 14.177 1.00 96.12 153 PRO A CA 1
ATOM 1170 C C . PRO A 1 153 ? 1.347 4.147 13.800 1.00 96.12 153 PRO A C 1
ATOM 1172 O O . PRO A 1 153 ? 1.053 4.683 12.732 1.00 96.12 153 PRO A O 1
ATOM 1175 N N . PRO A 1 154 ? 0.390 3.773 14.676 1.00 95.25 154 PRO A N 1
ATOM 1176 C CA . PRO A 1 154 ? -1.047 3.915 14.422 1.00 95.25 154 PRO A CA 1
ATOM 1177 C C . PRO A 1 154 ? -1.471 5.303 13.934 1.00 95.25 154 PRO A C 1
ATOM 1179 O O . PRO A 1 154 ? -2.305 5.404 13.044 1.00 95.25 154 PRO A O 1
ATOM 1182 N N . ARG A 1 155 ? -0.857 6.374 14.459 1.00 95.25 155 ARG A N 1
ATOM 1183 C CA . ARG A 1 155 ? -1.167 7.752 14.044 1.00 95.25 155 ARG A CA 1
ATOM 1184 C C . ARG A 1 155 ? -0.915 8.016 12.555 1.00 95.25 155 ARG A C 1
ATOM 1186 O O . ARG A 1 155 ? -1.651 8.791 11.965 1.00 95.25 155 ARG A O 1
ATOM 1193 N N . ASP A 1 156 ? 0.095 7.380 11.957 1.00 94.75 156 ASP A N 1
ATOM 1194 C CA . ASP A 1 156 ? 0.421 7.565 10.539 1.00 94.75 156 ASP A CA 1
ATOM 1195 C C . ASP A 1 156 ? -0.652 6.877 9.678 1.00 94.75 156 ASP A C 1
ATOM 1197 O O . ASP A 1 156 ? -1.052 7.405 8.643 1.00 94.75 156 ASP A O 1
ATOM 1201 N N . ILE A 1 157 ? -1.177 5.733 10.139 1.00 95.00 157 ILE A N 1
ATOM 1202 C CA . ILE A 1 157 ? -2.315 5.057 9.501 1.00 95.00 157 ILE A CA 1
ATOM 1203 C C . ILE A 1 157 ? -3.580 5.906 9.644 1.00 95.00 157 ILE A C 1
ATOM 1205 O O . ILE A 1 157 ? -4.249 6.168 8.653 1.00 95.00 157 ILE A O 1
ATOM 1209 N N . VAL A 1 158 ? -3.872 6.410 10.847 1.00 94.94 158 VAL A N 1
ATOM 1210 C CA . VAL A 1 158 ? -5.020 7.299 11.094 1.00 94.94 158 VAL A CA 1
ATOM 1211 C C . VAL A 1 158 ? -4.974 8.52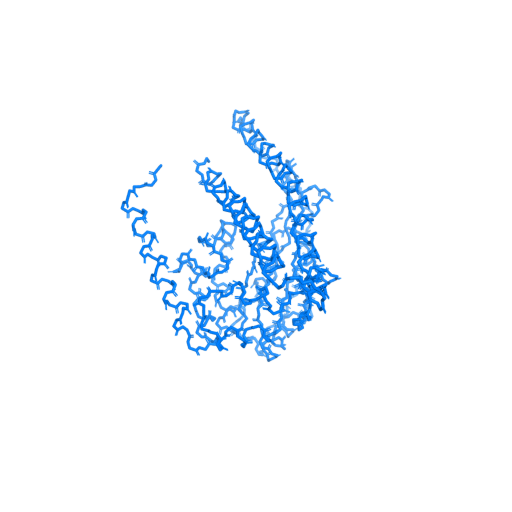2 10.181 1.00 94.94 158 VAL A C 1
ATOM 1213 O O . VAL A 1 158 ? -5.981 8.874 9.574 1.00 94.94 158 VAL A O 1
ATOM 1216 N N . PHE A 1 159 ? -3.797 9.130 10.035 1.00 93.44 159 PHE A N 1
ATOM 1217 C CA . PHE A 1 159 ? -3.593 10.259 9.136 1.00 93.44 159 PHE A CA 1
ATOM 1218 C C . PHE A 1 159 ? -3.821 9.879 7.666 1.00 93.44 159 PHE A C 1
ATOM 1220 O O . PHE A 1 159 ? -4.525 10.590 6.956 1.00 93.44 159 PHE A O 1
ATOM 1227 N N . SER A 1 160 ? -3.304 8.726 7.227 1.00 94.06 160 SER A N 1
ATOM 1228 C CA . SER A 1 160 ? -3.474 8.237 5.848 1.00 94.06 160 SER A CA 1
ATOM 1229 C C . SER A 1 160 ? -4.934 7.938 5.495 1.00 94.06 160 SER A C 1
ATOM 1231 O O . SER A 1 160 ? -5.305 7.992 4.332 1.00 94.06 160 SER A O 1
ATOM 1233 N N . PHE A 1 161 ? -5.781 7.637 6.483 1.00 95.31 161 PHE A N 1
ATOM 1234 C CA . PHE A 1 161 ? -7.211 7.369 6.298 1.00 95.31 161 PHE A CA 1
ATOM 1235 C C . PHE A 1 161 ? -8.106 8.503 6.826 1.00 95.31 161 PHE A C 1
ATOM 1237 O O . PHE A 1 161 ? -9.283 8.283 7.128 1.00 95.31 161 PHE A O 1
ATOM 1244 N N . ALA A 1 162 ? -7.576 9.729 6.918 1.00 91.31 162 ALA A N 1
ATOM 1245 C CA . ALA A 1 162 ? -8.317 10.883 7.413 1.00 91.31 162 ALA A CA 1
ATOM 1246 C C . ALA A 1 162 ? -9.613 11.116 6.615 1.00 91.31 162 ALA A C 1
ATOM 1248 O O . ALA A 1 162 ? -9.613 11.331 5.405 1.00 91.31 162 ALA A O 1
ATOM 1249 N N . GLY A 1 163 ? -10.749 11.090 7.312 1.00 89.00 163 GLY A N 1
ATOM 1250 C CA . GLY A 1 163 ? -12.072 11.238 6.706 1.00 89.00 163 GLY A CA 1
ATOM 1251 C C . GLY A 1 163 ? -12.847 9.931 6.560 1.00 89.00 163 GLY A C 1
ATOM 1252 O O . GLY A 1 163 ? -14.056 10.006 6.355 1.00 89.00 163 GLY A O 1
ATOM 1253 N N . VAL A 1 164 ? -12.221 8.764 6.746 1.00 94.12 164 VAL A N 1
ATOM 1254 C CA . VAL A 1 164 ? -12.924 7.497 7.025 1.00 94.12 164 VAL A CA 1
ATOM 1255 C C . VAL A 1 164 ? -13.474 7.526 8.461 1.00 94.12 164 VAL A C 1
ATOM 1257 O O . VAL A 1 164 ? -13.000 8.289 9.297 1.00 94.12 164 VAL A O 1
ATOM 1260 N N . ARG A 1 165 ? -14.515 6.737 8.759 1.00 92.88 165 ARG A N 1
ATOM 1261 C CA . ARG A 1 165 ? -15.112 6.670 10.108 1.00 92.88 165 ARG A CA 1
ATOM 1262 C C . ARG A 1 165 ? -14.093 6.203 11.147 1.00 92.88 165 ARG A C 1
ATOM 1264 O O . ARG A 1 165 ? -13.496 5.148 10.952 1.00 92.88 165 ARG A O 1
ATOM 1271 N N . ASP A 1 166 ? -14.029 6.890 12.285 1.00 92.00 166 ASP A N 1
ATOM 1272 C CA . ASP A 1 166 ? -13.071 6.626 13.371 1.00 92.00 166 ASP A CA 1
ATOM 1273 C C . ASP A 1 166 ? -12.990 5.147 13.777 1.00 92.00 166 ASP A C 1
ATOM 1275 O O . ASP A 1 166 ? -11.907 4.580 13.790 1.00 92.00 166 ASP A O 1
ATOM 1279 N N . LEU A 1 167 ? -14.130 4.477 13.990 1.00 91.75 167 LEU A N 1
ATOM 1280 C CA . LEU A 1 167 ? -14.154 3.049 14.353 1.00 91.75 167 LEU A CA 1
ATOM 1281 C C . LEU A 1 167 ? -13.477 2.149 13.305 1.00 91.75 167 LEU A C 1
ATOM 1283 O O . LEU A 1 167 ? -12.797 1.192 13.656 1.00 91.75 167 LEU A O 1
ATOM 1287 N N . VAL A 1 168 ? -13.648 2.459 12.017 1.00 95.12 168 VAL A N 1
ATOM 1288 C CA . VAL A 1 168 ? -13.011 1.703 10.929 1.00 95.12 168 VAL A CA 1
ATOM 1289 C C . VAL A 1 168 ? -11.525 2.047 10.847 1.00 95.12 168 VAL A C 1
ATOM 1291 O O . VAL A 1 168 ? -10.706 1.170 10.592 1.00 95.12 168 VAL A O 1
ATOM 1294 N N . VAL A 1 169 ? -11.162 3.306 11.097 1.00 95.50 169 VAL A N 1
ATOM 1295 C CA . VAL A 1 169 ? -9.764 3.744 11.155 1.00 95.50 169 VAL A CA 1
ATOM 1296 C C . VAL A 1 169 ? -9.017 3.075 12.308 1.00 95.50 169 VAL A C 1
ATOM 1298 O O . VAL A 1 169 ? -7.887 2.642 12.108 1.00 95.50 169 VAL A O 1
ATOM 1301 N N . ASP A 1 170 ? -9.643 2.914 13.473 1.00 96.12 170 ASP A N 1
ATOM 1302 C CA . ASP A 1 170 ? -9.062 2.193 14.609 1.00 96.12 170 ASP A CA 1
ATOM 1303 C C . ASP A 1 170 ? -8.798 0.718 14.266 1.00 96.12 170 ASP A C 1
ATOM 1305 O O . ASP A 1 170 ? -7.738 0.177 14.596 1.00 96.12 170 ASP A O 1
ATOM 1309 N N . GLU A 1 171 ? -9.723 0.071 13.546 1.00 97.19 171 GLU A N 1
ATOM 1310 C CA . GLU A 1 171 ? -9.523 -1.287 13.032 1.00 97.19 171 GLU A CA 1
ATOM 1311 C C . GLU A 1 171 ? -8.348 -1.351 12.041 1.00 97.19 171 GLU A C 1
ATOM 1313 O O . GLU A 1 171 ? -7.455 -2.186 12.210 1.00 97.19 171 GLU A O 1
ATOM 1318 N N . LEU A 1 172 ? -8.293 -0.442 11.057 1.00 97.25 172 LEU A N 1
ATOM 1319 C CA . LEU A 1 172 ? -7.186 -0.336 10.092 1.00 97.25 172 LEU A CA 1
ATOM 1320 C C . LEU 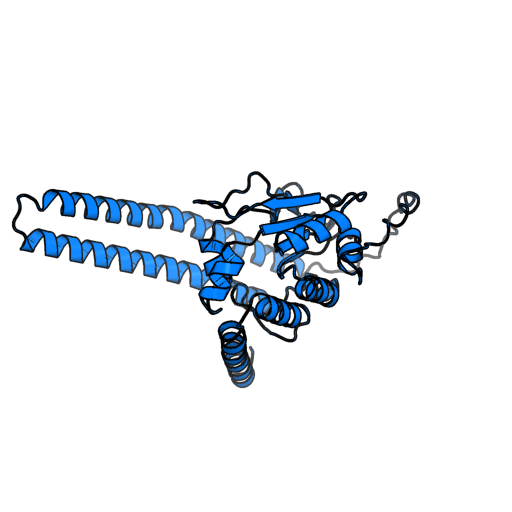A 1 172 ? -5.844 -0.107 10.799 1.00 97.25 172 LEU A C 1
ATOM 1322 O O . LEU A 1 172 ? -4.847 -0.764 10.494 1.00 97.25 172 LEU A O 1
ATOM 1326 N N . ALA A 1 173 ? -5.822 0.783 11.788 1.00 96.69 173 ALA A N 1
ATOM 1327 C CA . ALA A 1 173 ? -4.638 1.122 12.562 1.00 96.69 173 ALA A CA 1
ATOM 1328 C C . ALA A 1 173 ? -4.139 -0.036 13.439 1.00 96.69 173 ALA A C 1
ATOM 1330 O O . ALA A 1 173 ? -2.993 0.007 13.882 1.00 96.69 173 ALA A O 1
ATOM 1331 N N . ALA A 1 174 ? -4.952 -1.073 13.673 1.00 96.19 174 ALA A N 1
ATOM 1332 C CA . ALA A 1 174 ? -4.576 -2.285 14.398 1.00 96.19 174 ALA A CA 1
ATOM 1333 C C . ALA A 1 174 ? -4.147 -3.457 13.487 1.00 96.19 174 ALA A C 1
ATOM 1335 O O . ALA A 1 174 ? -3.604 -4.454 13.988 1.00 96.19 174 ALA A O 1
ATOM 1336 N N . MET A 1 175 ? -4.380 -3.372 12.172 1.00 97.94 175 MET A N 1
ATOM 1337 C CA . MET A 1 175 ? -4.051 -4.421 11.196 1.00 97.94 175 MET A CA 1
ATOM 1338 C C . MET A 1 175 ? -2.537 -4.643 11.050 1.00 97.94 175 MET A C 1
ATOM 1340 O O . MET A 1 175 ? -1.707 -3.874 11.539 1.00 97.94 175 MET A O 1
ATOM 1344 N N . TRP A 1 176 ? -2.159 -5.751 10.408 1.00 98.56 176 TRP A N 1
ATOM 1345 C CA . TRP A 1 176 ? -0.776 -5.960 9.989 1.00 98.56 176 TRP A CA 1
ATOM 1346 C C . TRP A 1 176 ? -0.455 -5.017 8.841 1.00 98.56 176 TRP A C 1
ATOM 1348 O O . TRP A 1 176 ? -1.219 -4.941 7.885 1.00 98.56 176 TRP A O 1
ATOM 1358 N N . GLN A 1 177 ? 0.689 -4.351 8.921 1.00 98.44 177 GLN A N 1
ATOM 1359 C CA . GLN A 1 177 ? 1.285 -3.670 7.780 1.00 98.44 177 GLN A CA 1
ATOM 1360 C C . GLN A 1 177 ? 2.144 -4.695 7.054 1.00 98.44 177 GLN A C 1
ATOM 1362 O O . GLN A 1 177 ? 2.950 -5.381 7.693 1.00 98.44 177 GLN A O 1
ATOM 1367 N N . VAL A 1 178 ? 1.910 -4.849 5.758 1.00 98.75 178 VAL A N 1
ATOM 1368 C CA . VAL A 1 178 ? 2.497 -5.903 4.938 1.00 98.75 178 VAL A CA 1
ATOM 1369 C C . VAL A 1 178 ? 3.094 -5.289 3.689 1.00 98.75 178 VAL A C 1
ATOM 1371 O O . VAL A 1 178 ? 2.436 -4.516 2.998 1.00 98.75 178 VAL A O 1
ATOM 1374 N N . THR A 1 179 ? 4.312 -5.710 3.397 1.00 98.81 179 THR A N 1
ATOM 1375 C CA . THR A 1 179 ? 5.068 -5.347 2.207 1.00 98.81 179 THR A CA 1
ATOM 1376 C C . THR A 1 179 ? 5.455 -6.610 1.483 1.00 98.81 179 THR A C 1
ATOM 1378 O O . THR A 1 179 ? 5.973 -7.540 2.110 1.00 98.81 179 THR A O 1
ATOM 1381 N N . ILE A 1 180 ? 5.249 -6.643 0.173 1.00 98.81 180 ILE A N 1
ATOM 1382 C CA . ILE A 1 180 ? 5.747 -7.720 -0.676 1.00 98.81 180 ILE A CA 1
ATOM 1383 C C . ILE A 1 180 ? 6.625 -7.103 -1.753 1.00 98.81 180 ILE A C 1
ATOM 1385 O O . ILE A 1 180 ? 6.194 -6.189 -2.453 1.00 98.81 180 ILE A O 1
ATOM 1389 N N . VAL A 1 181 ? 7.853 -7.604 -1.869 1.00 98.75 181 VAL A N 1
ATOM 1390 C CA . VAL A 1 181 ? 8.852 -7.114 -2.821 1.00 98.75 181 VAL A CA 1
ATOM 1391 C C . VAL A 1 181 ? 9.346 -8.265 -3.675 1.00 98.75 181 VAL A C 1
ATOM 1393 O O . VAL A 1 181 ? 9.690 -9.342 -3.179 1.00 98.75 181 VAL A O 1
ATOM 1396 N N . ASP A 1 182 ? 9.412 -8.020 -4.971 1.00 98.31 182 ASP A N 1
ATOM 1397 C CA . ASP A 1 182 ? 10.217 -8.801 -5.887 1.00 98.31 182 ASP A CA 1
ATOM 1398 C C . ASP A 1 182 ? 11.689 -8.349 -5.743 1.00 98.31 182 ASP A C 1
ATOM 1400 O O . ASP A 1 182 ? 12.000 -7.194 -6.031 1.00 98.31 182 ASP A O 1
ATOM 1404 N N . PRO A 1 183 ? 12.615 -9.190 -5.235 1.00 97.25 183 PRO A N 1
ATOM 1405 C CA . PRO A 1 183 ? 13.967 -8.726 -4.908 1.00 97.25 183 PRO A CA 1
ATOM 1406 C C . PRO A 1 183 ? 14.851 -8.452 -6.134 1.00 97.25 183 PRO A C 1
ATOM 1408 O O . PRO A 1 183 ? 15.936 -7.878 -5.977 1.00 97.25 183 PRO A O 1
ATOM 1411 N N . GLU A 1 184 ? 14.423 -8.877 -7.323 1.00 96.88 184 GLU A N 1
ATOM 1412 C CA . GLU A 1 184 ? 15.157 -8.637 -8.563 1.00 96.88 184 GLU A CA 1
ATOM 1413 C C . GLU A 1 184 ? 14.768 -7.263 -9.107 1.00 96.88 184 GLU A C 1
ATOM 1415 O O . GLU A 1 184 ? 13.604 -6.863 -9.070 1.00 96.88 184 GLU A O 1
ATOM 1420 N N . TRP A 1 185 ? 15.764 -6.522 -9.577 1.00 96.69 185 TRP A N 1
ATOM 1421 C CA . TRP A 1 185 ? 15.544 -5.228 -10.211 1.00 96.69 185 TRP A CA 1
ATOM 1422 C C . TRP A 1 185 ? 15.076 -5.414 -11.654 1.00 96.69 185 TRP A C 1
ATOM 1424 O O . TRP A 1 185 ? 15.468 -6.384 -12.301 1.00 96.69 185 TRP A O 1
ATOM 1434 N N . GLY A 1 186 ? 14.277 -4.478 -12.157 1.00 94.31 186 GLY A N 1
ATOM 1435 C CA . GLY A 1 186 ? 13.799 -4.512 -13.533 1.00 94.31 186 GLY A CA 1
ATOM 1436 C C . GLY A 1 186 ? 12.358 -4.986 -13.676 1.00 94.31 186 GLY A C 1
ATOM 1437 O O . GLY A 1 186 ? 11.638 -5.201 -12.697 1.00 94.31 186 GLY A O 1
ATOM 1438 N N . ALA A 1 187 ? 11.919 -5.129 -14.924 1.00 91.00 187 ALA A N 1
ATOM 1439 C CA . ALA A 1 187 ? 10.537 -5.420 -15.294 1.00 91.00 187 ALA A CA 1
ATOM 1440 C C . ALA A 1 187 ? 10.144 -6.888 -15.028 1.00 91.00 187 ALA A C 1
ATOM 1442 O O . ALA A 1 187 ? 9.961 -7.698 -15.940 1.00 91.00 187 ALA A O 1
ATOM 1443 N N . HIS A 1 188 ? 9.992 -7.245 -13.752 1.00 91.31 188 HIS A N 1
ATOM 1444 C CA . HIS A 1 188 ? 9.567 -8.573 -13.315 1.00 91.31 188 HIS A CA 1
ATOM 1445 C C . HIS A 1 188 ? 8.084 -8.621 -12.924 1.00 91.31 188 HIS A C 1
ATOM 1447 O O . HIS A 1 188 ? 7.597 -7.810 -12.138 1.00 91.31 188 HIS A O 1
ATOM 1453 N N . SER A 1 189 ? 7.363 -9.619 -13.450 1.00 93.12 189 SER A N 1
ATOM 1454 C CA . SER A 1 189 ? 5.917 -9.786 -13.238 1.00 93.12 189 SER A CA 1
ATOM 1455 C C . SER A 1 189 ? 5.546 -10.689 -12.063 1.00 93.12 189 SER A C 1
ATOM 1457 O O . SER A 1 189 ? 4.378 -10.722 -11.688 1.00 93.12 189 SER A O 1
ATOM 1459 N N . LEU A 1 190 ? 6.504 -11.414 -11.465 1.00 96.50 190 LEU A N 1
ATOM 1460 C CA . LEU A 1 190 ? 6.210 -12.496 -10.518 1.00 96.50 190 LEU A CA 1
ATOM 1461 C C . LEU A 1 190 ? 5.313 -12.031 -9.366 1.00 96.50 190 LEU A C 1
ATOM 1463 O O . LEU A 1 190 ? 4.349 -12.719 -9.048 1.00 96.50 190 LEU A O 1
ATOM 1467 N N . LEU A 1 191 ? 5.595 -10.873 -8.760 1.00 98.06 191 LEU A N 1
ATOM 1468 C CA . LEU A 1 191 ? 4.753 -10.305 -7.702 1.00 98.06 191 LEU A CA 1
ATOM 1469 C C . LEU A 1 191 ? 3.286 -10.192 -8.142 1.00 98.06 191 LEU A C 1
ATOM 1471 O O . LEU A 1 191 ? 2.382 -10.683 -7.462 1.00 98.06 191 LEU A O 1
ATOM 1475 N N . TRP A 1 192 ? 3.065 -9.579 -9.301 1.00 98.12 192 TRP A N 1
ATOM 1476 C CA . TRP A 1 192 ? 1.739 -9.319 -9.848 1.00 98.12 192 TRP A CA 1
ATOM 1477 C C . TRP A 1 192 ? 1.041 -10.611 -10.270 1.00 98.12 192 TRP A C 1
ATOM 1479 O O . TRP A 1 192 ? -0.124 -10.807 -9.936 1.00 98.12 192 TRP A O 1
ATOM 1489 N N . ASP A 1 193 ? 1.765 -11.543 -10.889 1.00 97.12 193 ASP A N 1
ATOM 1490 C CA . ASP A 1 193 ? 1.241 -12.853 -11.288 1.00 97.12 193 ASP A CA 1
ATOM 1491 C C . ASP A 1 193 ? 0.775 -13.675 -10.079 1.00 97.12 193 ASP A C 1
ATOM 1493 O O . ASP A 1 193 ? -0.214 -14.408 -10.154 1.00 97.12 193 ASP A O 1
ATOM 1497 N N . ARG A 1 194 ? 1.473 -13.565 -8.938 1.00 97.19 194 ARG A N 1
ATOM 1498 C CA . ARG A 1 194 ? 1.038 -14.206 -7.690 1.00 97.19 194 ARG A CA 1
ATOM 1499 C C . ARG A 1 194 ? -0.214 -13.535 -7.142 1.00 97.19 194 ARG A C 1
ATOM 1501 O O . ARG A 1 194 ? -1.176 -14.236 -6.846 1.00 97.19 194 ARG A O 1
ATOM 1508 N N . LEU A 1 195 ? -0.239 -12.208 -7.047 1.00 98.00 195 LEU A N 1
ATOM 1509 C CA . LEU A 1 195 ? -1.405 -11.495 -6.519 1.00 98.00 195 LEU A CA 1
ATOM 1510 C C . LEU A 1 195 ? -2.653 -11.673 -7.391 1.00 98.00 195 LEU A C 1
ATOM 1512 O O . LEU A 1 195 ? -3.747 -11.745 -6.843 1.00 98.00 195 LEU A O 1
ATOM 1516 N N . ALA A 1 196 ? -2.503 -11.826 -8.708 1.00 97.25 196 ALA A N 1
ATOM 1517 C CA . ALA A 1 196 ? -3.605 -12.024 -9.651 1.00 97.25 196 ALA A CA 1
ATOM 1518 C C . ALA A 1 196 ? -4.280 -13.406 -9.557 1.00 97.25 196 ALA A C 1
ATOM 1520 O O . ALA A 1 196 ? -5.256 -13.660 -10.267 1.00 97.25 196 ALA A O 1
ATOM 1521 N N . GLN A 1 197 ? -3.784 -14.318 -8.713 1.00 95.81 197 GLN A N 1
ATOM 1522 C CA . GLN A 1 197 ? -4.408 -15.630 -8.563 1.00 95.81 197 GLN A CA 1
ATOM 1523 C C . GLN A 1 197 ? -5.822 -15.514 -7.985 1.00 95.81 197 GLN A C 1
ATOM 1525 O O . GLN A 1 197 ? -6.023 -14.801 -7.001 1.00 95.81 197 GLN A O 1
ATOM 1530 N N . PRO A 1 198 ? -6.800 -16.241 -8.552 1.00 92.31 198 PRO A N 1
ATOM 1531 C CA . PRO A 1 198 ? -8.190 -16.152 -8.117 1.00 92.31 198 PRO A CA 1
ATOM 1532 C C . PRO A 1 198 ? -8.427 -16.797 -6.746 1.00 92.31 198 PRO A C 1
ATOM 1534 O O . PRO A 1 198 ? -9.365 -16.413 -6.055 1.00 92.31 198 PRO A O 1
ATOM 1537 N N . ASP A 1 199 ? -7.590 -17.764 -6.359 1.00 91.12 199 ASP A N 1
ATOM 1538 C CA . ASP A 1 199 ? -7.694 -18.503 -5.104 1.00 91.12 199 ASP A CA 1
ATOM 1539 C C . ASP A 1 199 ? -6.412 -18.326 -4.283 1.00 91.12 199 ASP A C 1
ATOM 1541 O O . ASP A 1 199 ? -5.359 -18.884 -4.597 1.00 91.12 199 ASP A O 1
ATOM 1545 N N . TRP A 1 200 ? -6.501 -17.506 -3.238 1.00 92.88 200 TRP A N 1
ATOM 1546 C CA . TRP A 1 200 ? -5.401 -17.265 -2.306 1.00 92.88 200 TRP A CA 1
ATOM 1547 C C . TRP A 1 200 ? -5.327 -18.314 -1.187 1.00 92.88 200 TRP A C 1
ATOM 1549 O O . TRP A 1 200 ? -4.311 -18.394 -0.496 1.00 92.88 200 TRP A O 1
ATOM 1559 N N . ASP A 1 201 ? -6.381 -19.110 -0.997 1.00 84.81 201 ASP A N 1
ATOM 1560 C CA . ASP A 1 201 ? -6.413 -20.201 -0.022 1.00 84.81 201 ASP A CA 1
ATOM 1561 C C . ASP A 1 201 ? -5.670 -21.433 -0.557 1.00 84.81 201 ASP A C 1
ATOM 1563 O O . ASP A 1 201 ? -5.009 -22.156 0.197 1.00 84.81 201 ASP A O 1
ATOM 1567 N N . HIS A 1 202 ? -5.707 -21.630 -1.877 1.00 86.44 202 HIS A N 1
ATOM 1568 C CA . HIS A 1 202 ? -5.016 -22.712 -2.575 1.00 86.44 202 HIS A CA 1
ATOM 1569 C C . HIS A 1 202 ? -4.228 -22.188 -3.779 1.00 86.44 202 HIS A C 1
ATOM 1571 O O . HIS A 1 202 ? -4.557 -22.499 -4.929 1.00 86.44 202 HIS A O 1
ATOM 1577 N N . PRO A 1 203 ? -3.161 -21.408 -3.539 1.00 81.62 203 PRO A N 1
ATOM 1578 C CA . PRO A 1 203 ? -2.429 -20.796 -4.626 1.00 81.62 203 PRO A CA 1
ATOM 1579 C C . PRO A 1 203 ? -1.769 -21.868 -5.490 1.00 81.62 203 PRO A C 1
ATOM 1581 O O . PRO A 1 203 ? -1.191 -22.839 -4.988 1.00 81.62 203 PRO A O 1
ATOM 1584 N N . ALA A 1 204 ? -1.822 -21.673 -6.806 1.00 83.06 204 ALA A N 1
ATOM 1585 C CA . ALA A 1 204 ? -1.150 -22.557 -7.741 1.00 83.06 204 ALA A CA 1
ATOM 1586 C C . ALA A 1 204 ? 0.348 -22.619 -7.390 1.00 83.06 204 ALA A C 1
ATOM 1588 O O . ALA A 1 204 ? 0.931 -21.600 -6.985 1.00 83.06 204 ALA A O 1
ATOM 1589 N N . PRO A 1 205 ? 1.009 -23.779 -7.541 1.00 83.44 205 PRO A N 1
ATOM 1590 C CA . PRO A 1 205 ? 2.452 -23.845 -7.366 1.00 83.44 205 PRO A CA 1
ATOM 1591 C C . PRO A 1 205 ? 3.127 -22.838 -8.308 1.00 83.44 205 PRO A C 1
ATOM 1593 O O . PRO A 1 205 ? 2.601 -22.564 -9.393 1.00 83.44 205 PRO A O 1
ATOM 1596 N N . PRO A 1 206 ? 4.262 -22.239 -7.909 1.00 81.94 206 PRO A N 1
ATOM 1597 C CA . PRO A 1 206 ? 4.995 -21.366 -8.809 1.00 81.94 206 PRO A CA 1
ATOM 1598 C C . PRO A 1 206 ? 5.315 -22.128 -10.092 1.00 81.94 206 PRO A C 1
ATOM 1600 O O . PRO A 1 206 ? 5.746 -23.284 -10.043 1.00 81.94 206 PRO A O 1
ATOM 1603 N N . ALA A 1 207 ? 5.079 -21.486 -11.237 1.00 75.25 207 ALA A N 1
ATOM 1604 C CA . ALA A 1 207 ? 5.519 -22.044 -12.502 1.00 75.25 207 ALA A CA 1
ATOM 1605 C C . ALA A 1 207 ? 7.026 -22.336 -12.398 1.00 75.25 207 ALA A C 1
ATOM 1607 O O . ALA A 1 207 ? 7.758 -21.530 -11.809 1.00 75.25 207 ALA A O 1
ATOM 1608 N N . PRO A 1 208 ? 7.503 -23.481 -12.918 1.00 69.12 208 PRO A N 1
ATOM 1609 C CA . PRO A 1 208 ? 8.930 -23.750 -12.953 1.00 69.12 208 PRO A CA 1
ATOM 1610 C C . PRO A 1 208 ? 9.619 -22.573 -13.638 1.00 69.12 208 PRO A C 1
ATOM 1612 O O . PRO A 1 208 ? 9.135 -22.091 -14.666 1.00 69.12 208 PRO A O 1
ATOM 1615 N N . ALA A 1 209 ? 10.711 -22.091 -13.036 1.00 57.31 209 ALA A N 1
ATOM 1616 C CA . ALA A 1 209 ? 11.448 -20.963 -13.582 1.00 57.31 209 ALA A CA 1
ATOM 1617 C C . ALA A 1 209 ? 11.731 -21.239 -15.067 1.00 57.31 209 ALA A C 1
ATOM 1619 O O . ALA A 1 209 ? 12.230 -22.328 -15.387 1.00 57.31 209 ALA A O 1
ATOM 1620 N N . PRO A 1 210 ? 11.392 -20.313 -15.983 1.00 52.53 210 PRO A N 1
ATOM 1621 C CA . PRO A 1 210 ? 11.776 -20.479 -17.370 1.00 52.53 210 PRO A CA 1
ATOM 1622 C C . PRO A 1 210 ? 13.297 -20.689 -17.415 1.00 52.53 210 PRO A C 1
ATOM 1624 O O . PRO A 1 210 ? 14.021 -20.066 -16.629 1.00 52.53 210 PRO A O 1
ATOM 1627 N N . PRO A 1 211 ? 13.801 -21.593 -18.274 1.00 46.56 211 PRO A N 1
ATOM 1628 C CA . PRO A 1 211 ? 15.236 -21.803 -18.399 1.00 46.56 211 PRO A CA 1
ATOM 1629 C C . PRO A 1 211 ? 15.893 -20.448 -18.650 1.00 46.56 211 PRO A C 1
ATOM 1631 O O . PRO A 1 211 ? 15.405 -19.697 -19.494 1.00 46.56 211 PRO A O 1
ATOM 1634 N N . ALA A 1 212 ? 16.946 -20.138 -17.884 1.00 43.59 212 ALA A N 1
ATOM 1635 C CA . ALA A 1 212 ? 17.626 -18.847 -17.917 1.00 43.59 212 ALA A CA 1
ATOM 1636 C C . ALA A 1 212 ? 17.771 -18.367 -19.366 1.00 43.59 212 ALA A C 1
ATOM 1638 O O . ALA A 1 212 ? 18.442 -19.014 -20.180 1.00 43.59 212 ALA A O 1
ATOM 1639 N N . ALA A 1 213 ? 17.072 -17.279 -19.704 1.00 41.22 213 ALA A N 1
ATOM 1640 C CA . ALA A 1 213 ? 17.139 -16.713 -21.037 1.00 41.22 213 ALA A CA 1
ATOM 1641 C C . ALA A 1 213 ? 18.605 -16.381 -21.326 1.00 41.22 213 ALA A C 1
ATOM 1643 O O . ALA A 1 213 ? 19.298 -15.785 -20.498 1.00 41.22 213 ALA A O 1
ATOM 1644 N N . LYS A 1 214 ? 19.104 -16.824 -22.486 1.00 32.28 214 LYS A N 1
ATOM 1645 C CA . LYS A 1 214 ? 20.460 -16.478 -22.917 1.00 32.28 214 LYS A CA 1
ATOM 1646 C C . LYS A 1 214 ? 20.576 -14.949 -22.927 1.00 32.28 214 LYS A C 1
ATOM 1648 O O . LYS A 1 214 ? 19.623 -14.307 -23.365 1.00 32.28 214 LYS A O 1
ATOM 1653 N N . PRO A 1 215 ? 21.705 -14.373 -22.479 1.00 33.50 215 PRO A N 1
ATOM 1654 C CA . PRO A 1 215 ? 21.888 -12.928 -22.454 1.00 33.50 215 PRO A CA 1
ATOM 1655 C C . PRO A 1 215 ? 21.558 -12.349 -23.832 1.00 33.50 215 PRO A C 1
ATOM 1657 O O . PRO A 1 215 ? 22.206 -12.681 -24.828 1.00 33.50 215 PRO A O 1
ATOM 1660 N N . HIS A 1 216 ? 20.500 -11.540 -23.896 1.00 35.16 216 HIS A N 1
ATOM 1661 C CA . HIS A 1 216 ? 20.092 -10.879 -25.123 1.00 35.16 216 HIS A CA 1
ATOM 1662 C C . HIS A 1 216 ? 21.179 -9.878 -25.513 1.00 35.16 216 HIS A C 1
ATOM 1664 O O . HIS A 1 216 ? 21.492 -8.949 -24.772 1.00 35.16 216 HIS A O 1
ATOM 1670 N N . THR A 1 217 ? 21.779 -10.085 -26.684 1.00 30.53 217 THR A N 1
ATOM 1671 C CA . THR A 1 217 ? 22.661 -9.098 -27.305 1.00 30.53 217 THR A CA 1
ATOM 1672 C C . THR A 1 217 ? 21.819 -7.861 -27.639 1.00 30.53 217 THR A C 1
ATOM 1674 O O . THR A 1 217 ? 20.826 -8.004 -28.361 1.00 30.53 217 THR A O 1
ATOM 1677 N N . PRO A 1 218 ? 22.161 -6.662 -27.133 1.00 34.94 218 PRO A N 1
ATOM 1678 C CA . PRO A 1 218 ? 21.387 -5.459 -27.406 1.00 34.94 218 PRO A CA 1
ATOM 1679 C C . PRO A 1 218 ? 21.382 -5.198 -28.912 1.00 34.94 218 PRO A C 1
ATOM 1681 O O . PRO A 1 218 ? 22.434 -5.047 -29.532 1.00 34.94 218 PRO A O 1
ATOM 1684 N N . THR A 1 219 ? 20.197 -5.175 -29.519 1.00 31.78 219 THR A N 1
ATOM 1685 C CA . THR A 1 219 ? 20.056 -4.773 -30.920 1.00 31.78 219 THR A CA 1
ATOM 1686 C C . THR A 1 219 ? 19.983 -3.251 -30.950 1.00 31.78 219 THR A C 1
ATOM 1688 O O . THR A 1 219 ? 19.056 -2.665 -30.394 1.00 31.78 219 THR A O 1
ATOM 1691 N N . ALA A 1 220 ? 20.986 -2.610 -31.551 1.00 34.00 220 ALA A N 1
ATOM 1692 C CA . ALA A 1 220 ? 21.080 -1.158 -31.654 1.00 34.00 220 ALA A CA 1
ATOM 1693 C C . ALA A 1 220 ? 19.833 -0.560 -32.335 1.00 34.00 220 ALA A C 1
ATOM 1695 O O . ALA A 1 220 ? 19.492 -0.933 -33.459 1.00 34.00 220 ALA A O 1
ATOM 1696 N N . ARG A 1 221 ? 19.165 0.383 -31.658 1.00 35.28 221 ARG A N 1
ATOM 1697 C CA . ARG A 1 221 ? 18.112 1.225 -32.246 1.00 35.28 221 ARG A CA 1
ATOM 1698 C C . ARG A 1 221 ? 18.726 2.484 -32.875 1.00 35.28 221 ARG A C 1
ATOM 1700 O O . ARG A 1 221 ? 19.746 2.962 -32.380 1.00 35.28 221 ARG A O 1
ATOM 1707 N N . PRO A 1 222 ? 18.118 3.044 -33.937 1.00 35.84 222 PRO A N 1
ATOM 1708 C CA . PRO A 1 222 ? 18.645 4.224 -34.601 1.00 35.84 222 PRO A CA 1
ATOM 1709 C C . PRO A 1 222 ? 18.400 5.478 -33.758 1.00 35.84 222 PRO A C 1
ATOM 1711 O O . PRO A 1 222 ? 17.281 5.754 -33.330 1.00 35.84 222 PRO A O 1
ATOM 1714 N N . THR A 1 223 ? 19.464 6.248 -33.561 1.00 39.34 223 THR A N 1
ATOM 1715 C CA . THR A 1 223 ? 19.463 7.580 -32.956 1.00 39.34 223 THR A CA 1
ATOM 1716 C C . THR A 1 223 ? 18.907 8.616 -33.931 1.00 39.34 223 THR A C 1
ATOM 1718 O O . THR A 1 223 ? 19.541 8.909 -34.947 1.00 39.34 223 THR A O 1
ATOM 1721 N N . THR A 1 224 ? 17.778 9.238 -33.595 1.00 36.59 224 THR A N 1
ATOM 1722 C CA . THR A 1 224 ? 17.342 10.500 -34.211 1.00 36.59 224 THR A CA 1
ATOM 1723 C C . THR A 1 224 ? 17.024 11.542 -33.141 1.00 36.59 224 THR A C 1
ATOM 1725 O O . THR A 1 224 ? 16.062 11.397 -32.400 1.00 36.59 224 THR A O 1
ATOM 1728 N N . GLY A 1 225 ? 17.884 12.568 -33.106 1.00 45.84 225 GLY A N 1
ATOM 1729 C CA . GLY A 1 225 ? 17.713 13.950 -32.633 1.00 45.84 225 GLY A CA 1
ATOM 1730 C C . GLY A 1 225 ? 16.669 14.268 -31.560 1.00 45.84 225 GLY A C 1
ATOM 1731 O O . GLY A 1 225 ? 15.509 14.495 -31.883 1.00 45.84 225 GLY A O 1
ATOM 1732 N N . GLY A 1 226 ? 17.135 14.454 -30.320 1.00 38.59 226 GLY A N 1
ATOM 1733 C CA . GLY A 1 226 ? 16.351 14.970 -29.190 1.00 38.59 226 GLY A CA 1
ATOM 1734 C C . GLY A 1 226 ? 17.111 15.990 -28.333 1.00 38.59 226 GLY A C 1
ATOM 1735 O O . GLY A 1 226 ? 16.936 16.036 -27.124 1.00 38.59 226 GLY A O 1
ATOM 1736 N N . THR A 1 227 ? 18.003 16.796 -28.913 1.00 45.53 227 THR A N 1
ATOM 1737 C CA . THR A 1 227 ? 18.945 17.627 -28.133 1.00 45.53 227 THR A CA 1
ATOM 1738 C C . THR A 1 227 ? 18.322 18.889 -27.515 1.00 45.53 227 THR A C 1
ATOM 1740 O O . THR A 1 227 ? 18.945 19.514 -26.666 1.00 45.53 227 THR A O 1
ATOM 1743 N N . ALA A 1 228 ? 17.100 19.279 -27.901 1.00 37.25 228 ALA A N 1
ATOM 1744 C CA . ALA A 1 228 ? 16.491 20.539 -27.454 1.00 37.25 228 ALA A CA 1
ATOM 1745 C C . ALA A 1 228 ? 15.499 20.404 -26.276 1.00 37.25 228 ALA A C 1
ATOM 1747 O O . ALA A 1 228 ? 15.276 21.385 -25.576 1.00 37.25 228 ALA A O 1
ATOM 1748 N N . MET A 1 229 ? 14.930 19.217 -26.014 1.00 42.72 229 MET A N 1
ATOM 1749 C CA . MET A 1 229 ? 13.993 19.008 -24.887 1.00 42.72 229 MET A CA 1
ATOM 1750 C C . MET A 1 229 ? 14.693 18.598 -23.578 1.00 42.72 229 MET A C 1
ATOM 1752 O O . MET A 1 229 ? 14.206 18.916 -22.497 1.00 42.72 229 MET A O 1
ATOM 1756 N N . SER A 1 230 ? 15.862 17.954 -23.662 1.00 45.94 230 SER A N 1
ATOM 1757 C CA . SER A 1 230 ? 16.581 17.413 -22.494 1.00 45.94 230 SER A CA 1
ATOM 1758 C C . SER A 1 230 ? 17.198 18.502 -21.594 1.00 45.94 230 SER A C 1
ATOM 1760 O O . SER A 1 230 ? 17.184 18.384 -20.368 1.00 45.94 230 SER A O 1
ATOM 1762 N N . ALA A 1 231 ? 17.634 19.631 -22.173 1.00 43.81 231 ALA A N 1
ATOM 1763 C CA . ALA A 1 231 ? 18.174 20.755 -21.400 1.00 43.81 231 ALA A CA 1
ATOM 1764 C C . ALA A 1 231 ? 17.119 21.394 -20.473 1.00 43.81 231 ALA A C 1
ATOM 1766 O O . ALA A 1 231 ? 17.418 21.739 -19.334 1.00 43.81 231 ALA A O 1
ATOM 1767 N N . SER A 1 232 ? 15.861 21.466 -20.925 1.00 46.66 232 SER A N 1
ATOM 1768 C CA . SER A 1 232 ? 14.776 22.094 -20.162 1.00 46.66 232 SER A CA 1
ATOM 1769 C C . SER A 1 232 ? 14.318 21.236 -18.974 1.00 46.66 232 SER A C 1
ATOM 1771 O O . SER A 1 232 ? 13.999 21.770 -17.916 1.00 46.66 232 SER A O 1
ATOM 1773 N N . ILE A 1 233 ? 14.358 19.905 -19.103 1.00 45.31 233 ILE A N 1
ATOM 1774 C CA . ILE A 1 233 ? 13.990 18.979 -18.019 1.00 45.31 233 ILE A CA 1
ATOM 1775 C C . ILE A 1 233 ? 15.068 18.945 -16.926 1.00 45.31 233 ILE A C 1
ATOM 1777 O O . ILE A 1 233 ? 14.731 18.914 -15.742 1.00 45.31 233 ILE A O 1
ATOM 1781 N N . MET A 1 234 ? 16.357 18.996 -17.286 1.00 49.59 234 MET A N 1
ATOM 1782 C CA . MET A 1 234 ? 17.435 19.053 -16.289 1.00 49.59 234 MET A CA 1
ATOM 1783 C C . MET A 1 234 ? 17.421 20.351 -15.474 1.00 49.59 234 MET A C 1
ATOM 1785 O O . MET A 1 234 ? 17.586 20.294 -14.256 1.00 49.59 234 MET A O 1
ATOM 1789 N N . GLU A 1 235 ? 17.164 21.501 -16.103 1.00 54.16 235 GLU A N 1
ATOM 1790 C CA . GLU A 1 235 ? 17.064 22.786 -15.395 1.00 54.16 235 GLU A CA 1
ATOM 1791 C C . GLU A 1 235 ? 15.889 22.804 -14.403 1.00 54.16 235 GLU A C 1
ATOM 1793 O O . GLU A 1 235 ? 16.038 23.272 -13.271 1.00 54.16 235 GLU A O 1
ATOM 1798 N N . ILE A 1 236 ? 14.748 22.207 -14.771 1.00 49.50 236 ILE A N 1
ATOM 1799 C CA . ILE A 1 236 ? 13.585 22.064 -13.880 1.00 49.50 236 ILE A CA 1
ATOM 1800 C C . ILE A 1 236 ? 13.898 21.118 -12.712 1.00 49.50 236 ILE A C 1
ATOM 1802 O O . ILE A 1 236 ? 13.608 21.449 -11.561 1.00 49.50 236 ILE A O 1
ATOM 1806 N N . LYS A 1 237 ? 14.539 19.969 -12.971 1.00 54.31 237 LYS A N 1
ATOM 1807 C CA . LYS A 1 237 ? 14.939 19.010 -11.924 1.00 54.31 237 LYS A CA 1
ATOM 1808 C C . LYS A 1 237 ? 15.939 19.627 -10.939 1.00 54.31 237 LYS A C 1
ATOM 1810 O O . LYS A 1 237 ? 15.820 19.422 -9.731 1.00 54.31 237 LYS A O 1
ATOM 1815 N N . GLN A 1 238 ? 16.889 20.424 -11.429 1.00 56.88 238 GLN A N 1
ATOM 1816 C CA . GLN A 1 238 ? 17.890 21.082 -10.589 1.00 56.88 238 GLN A CA 1
ATOM 1817 C C . GLN A 1 238 ? 17.284 22.209 -9.740 1.00 56.88 238 GLN A C 1
ATOM 1819 O O . GLN A 1 238 ? 17.610 22.320 -8.556 1.00 56.88 238 GLN A O 1
ATOM 1824 N N . ALA A 1 239 ? 16.354 22.991 -10.297 1.00 54.28 239 ALA A N 1
ATOM 1825 C CA . ALA A 1 239 ? 15.607 23.996 -9.543 1.00 54.28 239 ALA A CA 1
ATOM 1826 C C . ALA A 1 239 ? 14.726 23.361 -8.449 1.00 54.28 239 ALA A C 1
ATOM 1828 O O . ALA A 1 239 ? 14.673 23.870 -7.328 1.00 54.28 239 ALA A O 1
ATOM 1829 N N . LEU A 1 240 ? 14.096 22.214 -8.733 1.00 50.31 240 LEU A N 1
ATOM 1830 C CA . LEU A 1 240 ? 13.285 21.477 -7.759 1.00 50.31 240 LEU A CA 1
ATOM 1831 C C . LEU A 1 240 ? 14.143 20.906 -6.614 1.00 50.31 240 LEU A C 1
ATOM 1833 O O . LEU A 1 240 ? 13.780 21.024 -5.445 1.00 50.31 240 LEU A O 1
ATOM 1837 N N . ALA A 1 241 ? 15.317 20.350 -6.931 1.00 51.97 241 ALA A N 1
ATOM 1838 C CA . ALA A 1 241 ? 16.260 19.841 -5.934 1.00 51.97 241 ALA A CA 1
ATOM 1839 C C . ALA A 1 241 ? 16.801 20.952 -5.013 1.00 51.97 241 ALA A C 1
ATOM 1841 O O . ALA A 1 241 ? 16.899 20.766 -3.796 1.00 51.97 241 ALA A O 1
ATOM 1842 N N . GLN A 1 242 ? 17.103 22.131 -5.567 1.00 57.66 242 GLN A N 1
ATOM 1843 C CA . GLN A 1 242 ? 17.530 23.298 -4.787 1.00 57.66 242 GLN A CA 1
ATOM 1844 C C . GLN A 1 242 ? 16.412 23.829 -3.879 1.00 57.66 242 GLN A C 1
ATOM 1846 O O . GLN A 1 242 ? 16.667 24.118 -2.707 1.00 57.66 242 GLN A O 1
ATOM 1851 N N . ALA A 1 243 ? 15.173 23.893 -4.378 1.00 52.56 243 ALA A N 1
ATOM 1852 C CA . ALA A 1 243 ? 14.015 24.305 -3.587 1.00 52.56 243 ALA A CA 1
ATOM 1853 C C . ALA A 1 243 ? 13.737 23.337 -2.422 1.00 52.56 243 ALA A C 1
ATOM 1855 O O . ALA A 1 243 ? 13.571 23.779 -1.286 1.00 52.56 243 ALA A O 1
ATOM 1856 N N . ASN A 1 244 ? 13.777 22.023 -2.670 1.00 49.09 244 ASN A N 1
ATOM 1857 C CA . ASN A 1 244 ? 13.589 21.004 -1.630 1.00 49.09 244 ASN A CA 1
ATOM 1858 C C . ASN A 1 244 ? 14.682 21.057 -0.551 1.00 49.09 244 ASN A C 1
ATOM 1860 O O . ASN A 1 244 ? 14.389 20.888 0.632 1.00 49.09 244 ASN A O 1
ATOM 1864 N N . THR A 1 245 ? 15.924 21.359 -0.939 1.00 56.69 245 THR A N 1
ATOM 1865 C CA . THR A 1 245 ? 17.049 21.507 0.000 1.00 56.69 245 THR A CA 1
ATOM 1866 C C . THR A 1 245 ? 16.863 22.734 0.897 1.00 56.69 245 THR A C 1
ATOM 1868 O O . THR A 1 245 ? 16.918 22.621 2.117 1.00 56.69 245 THR A O 1
ATOM 1871 N N . SER A 1 246 ? 16.531 23.891 0.311 1.00 56.94 246 SER A N 1
ATOM 1872 C CA . SER A 1 246 ? 16.290 25.130 1.072 1.00 56.94 246 SER A CA 1
ATOM 1873 C C . SER A 1 246 ? 15.097 25.028 2.032 1.00 56.94 246 SER A C 1
ATOM 1875 O O . SER A 1 246 ? 15.089 25.669 3.082 1.00 56.94 246 SER A O 1
ATOM 1877 N N . ILE A 1 247 ? 14.093 24.211 1.701 1.00 57.00 247 ILE A N 1
ATOM 1878 C CA . ILE A 1 247 ? 12.935 23.968 2.570 1.00 57.00 247 ILE A CA 1
ATOM 1879 C C . ILE A 1 247 ? 13.291 23.011 3.715 1.00 57.00 247 ILE A C 1
ATOM 1881 O O . ILE A 1 247 ? 12.937 23.291 4.862 1.00 57.00 247 ILE A O 1
ATOM 1885 N N . GLY A 1 248 ? 14.047 21.940 3.447 1.00 59.59 248 GLY A N 1
ATOM 1886 C CA . GLY A 1 248 ? 14.575 21.060 4.497 1.00 59.59 248 GLY A CA 1
ATOM 1887 C C . GLY A 1 248 ? 15.462 21.811 5.500 1.00 59.59 248 GLY A C 1
ATOM 1888 O O . GLY A 1 248 ? 15.319 21.638 6.713 1.00 59.59 248 GLY A O 1
ATOM 1889 N N . ASP A 1 249 ? 16.292 22.733 5.006 1.00 62.94 249 ASP A N 1
ATOM 1890 C CA . ASP A 1 249 ? 17.146 23.590 5.834 1.00 62.94 249 ASP A CA 1
ATOM 1891 C C . ASP A 1 249 ? 16.342 24.566 6.716 1.00 62.94 249 ASP A C 1
ATOM 1893 O O . ASP A 1 249 ? 16.784 24.915 7.814 1.00 62.94 249 ASP A O 1
ATOM 1897 N N . ALA A 1 250 ? 15.138 24.970 6.289 1.00 61.16 250 ALA A N 1
ATOM 1898 C CA . ALA A 1 250 ? 14.242 25.845 7.050 1.00 61.16 250 ALA A CA 1
ATOM 1899 C C . ALA A 1 250 ? 13.378 25.097 8.088 1.00 61.16 250 ALA A C 1
ATOM 1901 O O . ALA A 1 250 ? 13.026 25.672 9.122 1.00 61.16 250 ALA A O 1
ATOM 1902 N N . GLN A 1 251 ? 13.071 23.812 7.871 1.00 68.44 251 GLN A N 1
ATOM 1903 C CA . GLN A 1 251 ? 12.248 23.008 8.789 1.00 68.44 251 GLN A CA 1
ATOM 1904 C C . GLN A 1 251 ? 12.937 22.757 10.140 1.00 68.44 251 GLN A C 1
ATOM 1906 O O . GLN A 1 251 ? 12.302 22.852 11.192 1.00 68.44 251 GLN A O 1
ATOM 1911 N N . GLY A 1 252 ? 14.246 22.491 10.135 1.00 72.56 252 GLY A N 1
ATOM 1912 C CA . GLY A 1 252 ? 15.013 22.225 11.358 1.00 72.56 252 GLY A CA 1
ATOM 1913 C C . GLY A 1 252 ? 15.003 23.384 12.372 1.00 72.56 252 GLY A C 1
ATOM 1914 O O . GLY A 1 252 ? 14.717 23.156 13.550 1.00 72.56 252 GLY A O 1
ATOM 1915 N N . PRO A 1 253 ? 15.310 24.630 11.963 1.00 69.56 253 PRO A N 1
ATOM 1916 C CA . PRO A 1 253 ? 15.218 25.807 12.826 1.00 69.56 253 PRO A CA 1
ATOM 1917 C C . PRO A 1 253 ? 13.810 26.076 13.374 1.00 69.56 253 PRO A C 1
ATOM 1919 O O . PRO A 1 253 ? 13.689 26.420 14.548 1.00 69.56 253 PRO A O 1
ATOM 1922 N N . ILE A 1 254 ? 12.757 25.891 12.567 1.00 65.62 254 ILE A N 1
ATOM 1923 C CA . ILE A 1 254 ? 11.370 26.129 13.003 1.00 65.62 254 ILE A CA 1
ATOM 1924 C C . ILE A 1 254 ? 10.944 25.089 14.045 1.00 65.62 254 ILE A C 1
ATOM 1926 O O . ILE A 1 254 ? 10.381 25.458 15.074 1.00 65.62 254 ILE A O 1
ATOM 1930 N N . GLN A 1 255 ? 11.277 23.811 13.841 1.00 70.81 255 GLN A N 1
ATOM 1931 C CA . GLN A 1 255 ? 10.963 22.765 14.817 1.00 70.81 255 GLN A CA 1
ATOM 1932 C C . GLN A 1 255 ? 11.685 22.993 16.153 1.00 70.81 255 GLN A C 1
ATOM 1934 O O . GLN A 1 255 ? 11.069 22.873 17.208 1.00 70.81 255 GLN A O 1
ATOM 1939 N N . ARG A 1 256 ? 12.962 23.406 16.121 1.00 70.31 256 ARG A N 1
ATOM 1940 C CA . ARG A 1 256 ? 13.695 23.779 17.343 1.00 70.31 256 ARG A CA 1
ATOM 1941 C C . ARG A 1 256 ? 13.035 24.945 18.080 1.00 70.31 256 ARG A C 1
ATOM 1943 O O . ARG A 1 256 ? 12.904 24.889 19.295 1.00 70.31 256 ARG A O 1
ATOM 1950 N N . ALA A 1 257 ? 12.555 25.959 17.358 1.00 67.19 257 ALA A N 1
ATOM 1951 C CA . ALA A 1 257 ? 11.848 27.083 17.970 1.00 67.19 257 ALA A CA 1
ATOM 1952 C C . ALA A 1 257 ? 10.522 26.662 18.640 1.00 67.19 257 ALA A C 1
ATOM 1954 O O . ALA A 1 257 ? 10.177 27.197 19.694 1.00 67.19 257 ALA A O 1
ATOM 1955 N N . ILE A 1 258 ? 9.795 25.692 18.067 1.00 68.62 258 ILE A N 1
ATOM 1956 C CA . ILE A 1 258 ? 8.582 25.113 18.674 1.00 68.62 258 ILE A CA 1
ATOM 1957 C C . ILE A 1 258 ? 8.927 24.351 19.963 1.00 68.62 258 ILE A C 1
ATOM 1959 O O . ILE A 1 258 ? 8.252 24.523 20.984 1.00 68.62 258 ILE A O 1
ATOM 1963 N N . ASP A 1 259 ? 9.990 23.546 19.943 1.00 72.75 259 ASP A N 1
ATOM 1964 C CA . ASP A 1 259 ? 10.433 22.761 21.101 1.00 72.75 259 ASP A CA 1
ATOM 1965 C C . ASP A 1 259 ? 10.919 23.672 22.249 1.00 72.75 259 ASP A C 1
ATOM 1967 O O . ASP A 1 259 ? 10.557 23.461 23.415 1.00 72.75 259 ASP A O 1
ATOM 1971 N N . ASP A 1 260 ? 11.663 24.735 21.923 1.00 72.31 260 ASP A N 1
ATOM 1972 C CA . ASP A 1 260 ? 12.135 25.745 22.878 1.00 72.31 260 ASP A CA 1
ATOM 1973 C C . ASP A 1 260 ? 10.961 26.519 23.500 1.00 72.31 260 ASP A C 1
ATOM 1975 O O . ASP A 1 260 ? 10.888 26.672 24.723 1.00 72.31 260 ASP A O 1
ATOM 1979 N N . ALA A 1 261 ? 9.991 26.954 22.685 1.00 69.56 261 ALA A N 1
ATOM 1980 C CA . ALA A 1 261 ? 8.797 27.651 23.165 1.00 69.56 261 ALA A CA 1
ATOM 1981 C C . ALA A 1 261 ? 7.923 26.756 24.062 1.00 69.56 261 ALA A C 1
ATOM 1983 O O . ALA A 1 261 ? 7.398 27.207 25.085 1.00 69.56 261 ALA A O 1
ATOM 1984 N N . THR A 1 262 ? 7.807 25.470 23.724 1.00 76.00 262 THR A N 1
ATOM 1985 C CA . THR A 1 262 ? 7.079 24.479 24.530 1.00 76.00 262 THR A CA 1
ATOM 1986 C C . THR A 1 262 ? 7.768 24.243 25.875 1.00 76.00 262 THR A C 1
ATOM 1988 O O . THR A 1 262 ? 7.105 24.204 26.916 1.00 76.00 262 THR A O 1
ATOM 1991 N N . SER A 1 263 ? 9.100 24.150 25.872 1.00 72.19 263 SER A N 1
ATOM 1992 C CA . SER A 1 263 ? 9.912 23.994 27.083 1.00 72.19 263 SER A CA 1
ATOM 1993 C C . SER A 1 263 ? 9.824 25.226 27.990 1.00 72.19 263 SER A C 1
ATOM 1995 O O . SER A 1 263 ? 9.630 25.092 29.200 1.00 72.19 263 SER A O 1
ATOM 1997 N N . ALA A 1 264 ? 9.873 26.432 27.414 1.00 69.81 264 ALA A N 1
ATOM 1998 C CA . ALA A 1 264 ? 9.691 27.685 28.145 1.00 69.81 264 ALA A CA 1
ATOM 1999 C C . ALA A 1 264 ? 8.298 27.783 28.789 1.00 69.81 264 ALA A C 1
ATOM 2001 O O . ALA A 1 264 ? 8.182 28.174 29.951 1.00 69.81 264 ALA A O 1
ATOM 2002 N N . ARG A 1 265 ? 7.242 27.356 28.079 1.00 77.81 265 ARG A N 1
ATOM 2003 C CA . ARG A 1 265 ? 5.876 27.306 28.626 1.00 77.81 265 ARG A CA 1
ATOM 2004 C C . ARG A 1 265 ? 5.794 26.392 29.849 1.00 77.81 265 ARG A C 1
ATOM 2006 O O . ARG A 1 265 ? 5.202 26.777 30.854 1.00 77.81 265 ARG A O 1
ATOM 2013 N N . ALA A 1 266 ? 6.399 25.206 29.778 1.00 73.56 266 ALA A N 1
ATOM 2014 C CA . ALA A 1 266 ? 6.419 24.259 30.891 1.00 73.56 266 ALA A CA 1
ATOM 2015 C C . ALA A 1 266 ? 7.174 24.813 32.113 1.00 73.56 266 ALA A C 1
ATOM 2017 O O . ALA A 1 266 ? 6.706 24.664 33.241 1.00 73.56 266 ALA A O 1
ATOM 2018 N N . ALA A 1 267 ? 8.299 25.503 31.895 1.00 70.75 267 ALA A N 1
ATOM 2019 C CA . ALA A 1 267 ? 9.066 26.141 32.964 1.00 70.75 267 ALA A CA 1
ATOM 2020 C C . ALA A 1 267 ? 8.286 27.279 33.647 1.00 70.75 267 ALA A C 1
ATOM 2022 O O . ALA A 1 267 ? 8.270 27.360 34.875 1.00 70.75 267 ALA A O 1
ATOM 2023 N N . ILE A 1 268 ? 7.587 28.117 32.871 1.00 71.19 268 ILE A N 1
ATOM 2024 C CA . ILE A 1 268 ? 6.732 29.184 33.414 1.00 71.19 268 ILE A CA 1
ATOM 2025 C C . ILE A 1 268 ? 5.597 28.580 34.237 1.00 71.19 268 ILE A C 1
ATOM 2027 O O . ILE A 1 268 ? 5.404 28.988 35.380 1.00 71.19 268 ILE A O 1
ATOM 2031 N N . GLN A 1 269 ? 4.914 27.558 33.715 1.00 71.19 269 GLN A N 1
ATOM 2032 C CA . GLN A 1 269 ? 3.823 26.886 34.420 1.00 71.19 269 GLN A CA 1
ATOM 2033 C C . GLN A 1 269 ? 4.281 26.241 35.739 1.00 71.19 269 GLN A C 1
ATOM 2035 O O . GLN A 1 269 ? 3.562 26.317 36.730 1.00 71.19 269 GLN A O 1
ATOM 2040 N N . ALA A 1 270 ? 5.491 25.674 35.790 1.00 72.69 270 ALA A N 1
ATOM 2041 C CA . ALA A 1 270 ? 6.078 25.151 37.026 1.00 72.69 270 ALA A CA 1
ATOM 2042 C C . ALA A 1 270 ? 6.456 26.261 38.031 1.00 72.69 270 ALA A C 1
ATOM 2044 O O . ALA A 1 270 ? 6.403 26.050 39.238 1.00 72.69 270 ALA A O 1
ATOM 2045 N N . SER A 1 271 ? 6.808 27.459 37.552 1.00 67.31 271 SER A N 1
ATOM 2046 C CA . SER A 1 271 ? 7.150 28.616 38.398 1.00 67.31 271 SER A CA 1
ATOM 2047 C C . SER A 1 271 ? 5.935 29.368 38.968 1.00 67.31 271 SER A C 1
ATOM 2049 O O . SER A 1 271 ? 6.085 30.205 39.863 1.00 67.31 271 SER A O 1
ATOM 2051 N N . MET A 1 272 ? 4.721 29.053 38.490 1.00 66.44 272 MET A N 1
ATOM 2052 C CA . MET A 1 272 ? 3.461 29.666 38.939 1.00 66.44 272 MET A CA 1
ATOM 2053 C C . MET A 1 272 ? 3.092 29.344 40.395 1.00 66.44 272 MET A C 1
ATOM 2055 O O . MET A 1 272 ? 2.169 29.954 40.925 1.00 66.44 272 MET A O 1
ATOM 2059 N N . GLU A 1 273 ? 3.828 28.466 41.082 1.00 63.34 273 GLU A N 1
ATOM 2060 C CA . GLU A 1 273 ? 3.613 28.163 42.505 1.00 63.34 273 GLU A CA 1
ATOM 2061 C C . GLU A 1 273 ? 4.026 29.308 43.464 1.00 63.34 273 GLU A C 1
ATOM 2063 O O . GLU A 1 273 ? 3.833 29.187 44.673 1.00 63.34 273 GLU A O 1
ATOM 2068 N N . GLY A 1 274 ? 4.543 30.446 42.968 1.00 61.88 274 GLY A N 1
ATOM 2069 C CA . GLY A 1 274 ? 4.957 31.567 43.833 1.00 61.88 274 GLY A CA 1
ATOM 2070 C C . GLY A 1 274 ? 4.968 32.984 43.239 1.00 61.88 274 GLY A C 1
ATOM 2071 O O . GLY A 1 274 ? 5.494 33.886 43.888 1.00 61.88 274 GLY A O 1
ATOM 2072 N N . SER A 1 275 ? 4.420 33.216 42.040 1.00 59.88 275 SER A N 1
ATOM 2073 C CA . SER A 1 275 ? 4.373 34.545 41.388 1.00 59.88 275 SER A CA 1
ATOM 2074 C C . SER A 1 275 ? 2.943 35.061 41.192 1.00 59.88 275 SER A C 1
ATOM 2076 O O . SER A 1 275 ? 1.983 34.301 41.290 1.00 59.88 275 SER A O 1
ATOM 2078 N N . SER A 1 276 ? 2.797 36.365 40.912 1.00 70.88 276 SER A N 1
ATOM 2079 C CA . SER A 1 276 ? 1.524 36.999 40.530 1.00 70.88 276 SER A CA 1
ATOM 2080 C C . SER A 1 276 ? 0.879 36.223 39.377 1.00 70.88 276 SER A C 1
ATOM 2082 O O . SER A 1 276 ? 1.385 36.224 38.255 1.00 70.88 276 SER A O 1
ATOM 2084 N N . GLN A 1 277 ? -0.232 35.545 39.670 1.00 73.31 277 GLN A N 1
ATOM 2085 C CA . GLN A 1 277 ? -0.942 34.659 38.745 1.00 73.31 277 GLN A CA 1
ATOM 2086 C C . GLN A 1 277 ? -1.259 35.339 37.397 1.00 73.31 277 GLN A C 1
ATOM 2088 O O . GLN A 1 277 ? -1.176 34.698 36.352 1.00 73.31 277 GLN A O 1
ATOM 2093 N N . ALA A 1 278 ? -1.528 36.649 37.410 1.00 72.75 278 ALA A N 1
ATOM 2094 C CA . ALA A 1 278 ? -1.874 37.426 36.221 1.00 72.75 278 ALA A CA 1
ATOM 2095 C C . ALA A 1 278 ? -0.713 37.580 35.215 1.00 72.75 278 ALA A C 1
ATOM 2097 O O . ALA A 1 278 ? -0.934 37.483 34.008 1.00 72.75 278 ALA A O 1
ATOM 2098 N N . ASP A 1 279 ? 0.526 37.771 35.683 1.00 68.06 279 ASP A N 1
ATOM 2099 C CA . ASP A 1 279 ? 1.682 37.964 34.790 1.00 68.06 279 ASP A CA 1
ATOM 2100 C C . ASP A 1 279 ? 2.081 36.650 34.105 1.00 68.06 279 ASP A C 1
ATOM 2102 O O . ASP A 1 279 ? 2.446 36.625 32.926 1.00 68.06 279 ASP A O 1
ATOM 2106 N N . ALA A 1 280 ? 1.958 35.535 34.827 1.00 68.88 280 ALA A N 1
ATOM 2107 C CA . ALA A 1 280 ? 2.236 34.211 34.287 1.00 68.88 280 ALA A CA 1
ATOM 2108 C C . ALA A 1 280 ? 1.157 33.749 33.294 1.00 68.88 280 ALA A C 1
ATOM 2110 O O . ALA A 1 280 ? 1.493 33.203 32.242 1.00 68.88 280 ALA A O 1
ATOM 2111 N N . GLU A 1 281 ? -0.122 34.032 33.561 1.00 74.31 281 GLU A N 1
ATOM 2112 C CA . GLU A 1 281 ? -1.207 33.798 32.599 1.00 74.31 281 GLU A CA 1
ATOM 2113 C C . GLU A 1 281 ? -0.983 34.588 31.297 1.00 74.31 281 GLU A C 1
ATOM 2115 O O . GLU A 1 281 ? -1.132 34.036 30.201 1.00 74.31 281 GLU A O 1
ATOM 2120 N N . GLN A 1 282 ? -0.531 35.845 31.393 1.00 76.06 282 GLN A N 1
ATOM 2121 C CA . GLN A 1 282 ? -0.210 36.661 30.220 1.00 76.06 282 GLN A CA 1
ATOM 2122 C C . GLN A 1 282 ? 0.986 36.105 29.423 1.00 76.06 282 GLN A C 1
ATOM 2124 O O . GLN A 1 282 ? 0.937 36.068 28.191 1.00 76.06 282 GLN A O 1
ATOM 2129 N N . GLN A 1 283 ? 2.039 35.618 30.086 1.00 70.81 283 GLN A N 1
ATOM 2130 C CA . GLN A 1 283 ? 3.190 35.002 29.410 1.00 70.81 283 GLN A CA 1
ATOM 2131 C C . GLN A 1 283 ? 2.842 33.663 28.738 1.00 70.81 283 GLN A C 1
ATOM 2133 O O . GLN A 1 283 ? 3.276 33.408 27.610 1.00 70.81 283 GLN A O 1
ATOM 2138 N N . VAL A 1 284 ? 2.015 32.827 29.376 1.00 75.50 284 VAL A N 1
ATOM 2139 C CA . VAL A 1 284 ? 1.522 31.570 28.784 1.00 75.50 284 VAL A CA 1
ATOM 2140 C C . VAL A 1 284 ? 0.666 31.845 27.545 1.00 75.50 284 VAL A C 1
ATOM 2142 O O . VAL A 1 284 ? 0.800 31.139 26.541 1.00 75.50 284 VAL A O 1
ATOM 2145 N N . ALA A 1 285 ? -0.170 32.888 27.571 1.00 75.38 285 ALA A N 1
ATOM 2146 C CA . ALA A 1 285 ? -0.973 33.288 26.418 1.00 75.38 285 ALA A CA 1
ATOM 2147 C C . ALA A 1 285 ? -0.101 33.727 25.225 1.00 75.38 285 ALA A C 1
ATOM 2149 O O . ALA A 1 285 ? -0.348 33.299 24.096 1.00 75.38 285 ALA A O 1
ATOM 2150 N N . VAL A 1 286 ? 0.959 34.512 25.469 1.00 73.69 286 VAL A N 1
ATOM 2151 C CA . VAL A 1 286 ? 1.907 34.942 24.423 1.00 73.69 286 VAL A CA 1
ATOM 2152 C C . VAL A 1 286 ? 2.636 33.748 23.802 1.00 73.69 286 VAL A C 1
ATOM 2154 O O . VAL A 1 286 ? 2.677 33.631 22.578 1.00 73.69 286 VAL A O 1
ATOM 2157 N N . LEU A 1 287 ? 3.155 32.822 24.617 1.00 72.56 287 LEU A N 1
ATOM 2158 C CA . LEU A 1 287 ? 3.833 31.623 24.109 1.00 72.56 287 LEU A CA 1
ATOM 2159 C C . LEU A 1 287 ? 2.891 30.712 23.319 1.00 72.56 287 LEU A C 1
ATOM 2161 O O . LEU A 1 287 ? 3.277 30.173 22.285 1.00 72.56 287 LEU A O 1
ATOM 2165 N N . THR A 1 288 ? 1.642 30.579 23.762 1.00 77.38 288 THR A N 1
ATOM 2166 C CA . THR A 1 288 ? 0.626 29.793 23.049 1.00 77.38 288 THR A CA 1
ATOM 2167 C C . THR A 1 288 ? 0.331 30.388 21.670 1.00 77.38 288 THR A C 1
ATOM 2169 O O . THR A 1 288 ? 0.264 29.652 20.687 1.00 77.38 288 THR A O 1
ATOM 2172 N N . ALA A 1 289 ? 0.232 31.717 21.566 1.00 72.50 289 ALA A N 1
ATOM 2173 C CA . ALA A 1 289 ? 0.052 32.397 20.284 1.00 72.50 289 ALA A CA 1
ATOM 2174 C C . ALA A 1 289 ? 1.285 32.270 19.367 1.00 72.50 289 ALA A C 1
ATOM 2176 O O . ALA A 1 289 ? 1.135 32.102 18.156 1.00 72.50 289 ALA A O 1
ATOM 2177 N N . MET A 1 290 ? 2.502 32.310 19.926 1.00 74.44 290 MET A N 1
ATOM 2178 C CA . MET A 1 290 ? 3.736 32.097 19.160 1.00 74.44 290 MET A CA 1
ATOM 2179 C C . MET A 1 290 ? 3.826 30.676 18.596 1.00 74.44 290 MET A C 1
ATOM 2181 O O . MET A 1 290 ? 4.152 30.525 17.421 1.00 74.44 290 MET A O 1
ATOM 2185 N N . ILE A 1 291 ? 3.491 29.653 19.391 1.00 75.88 291 ILE A N 1
ATOM 2186 C CA . ILE A 1 291 ? 3.455 28.254 18.934 1.00 75.88 291 ILE A CA 1
ATOM 2187 C C . ILE A 1 291 ? 2.451 28.101 17.785 1.00 75.88 291 ILE A C 1
ATOM 2189 O O . ILE A 1 291 ? 2.830 27.619 16.723 1.00 75.88 291 ILE A O 1
ATOM 2193 N N . ALA A 1 292 ? 1.223 28.608 17.941 1.00 72.81 292 ALA A N 1
ATOM 2194 C CA . ALA A 1 292 ? 0.200 28.525 16.895 1.00 72.81 292 ALA A CA 1
ATOM 2195 C C . ALA A 1 292 ? 0.626 29.218 15.584 1.00 72.81 292 ALA A C 1
ATOM 2197 O O . ALA A 1 292 ? 0.373 28.709 14.495 1.00 72.81 292 ALA A O 1
ATOM 2198 N N . SER A 1 293 ? 1.311 30.365 15.674 1.00 72.88 293 SER A N 1
ATOM 2199 C CA . SER A 1 293 ? 1.846 31.082 14.506 1.00 72.88 293 SER A CA 1
ATOM 2200 C C . SER A 1 293 ? 2.966 30.305 13.797 1.00 72.88 293 SER A C 1
ATOM 2202 O O . SER A 1 293 ? 3.028 30.278 12.566 1.00 72.88 293 SER A O 1
ATOM 2204 N N . LEU A 1 294 ? 3.840 29.637 14.560 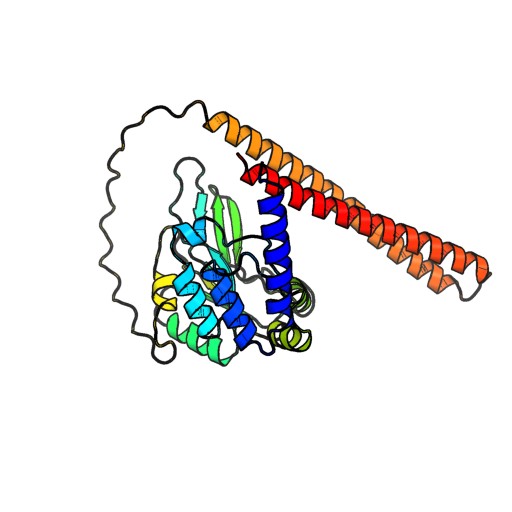1.00 71.69 294 LEU A N 1
ATOM 2205 C CA . LEU A 1 294 ? 4.906 28.792 14.015 1.00 71.69 294 LEU A CA 1
ATOM 2206 C C . LEU A 1 294 ? 4.350 27.519 13.364 1.00 71.69 294 LEU A C 1
ATOM 2208 O O . LEU A 1 294 ? 4.798 27.154 12.279 1.00 71.69 294 LEU A O 1
ATOM 2212 N N . GLU A 1 295 ? 3.351 26.882 13.974 1.00 72.50 295 GLU A N 1
ATOM 2213 C CA . GLU A 1 295 ? 2.650 25.722 13.406 1.00 72.50 295 GLU A CA 1
ATOM 2214 C C . GLU A 1 295 ? 1.945 26.078 12.088 1.00 72.50 295 GLU A C 1
ATOM 2216 O O . GLU A 1 295 ? 2.056 25.353 11.101 1.00 72.50 295 GLU A O 1
ATOM 2221 N N . ASP A 1 296 ? 1.294 27.239 12.030 1.00 72.44 296 ASP A N 1
ATOM 2222 C CA . ASP A 1 296 ? 0.664 27.778 10.822 1.00 72.44 296 ASP A CA 1
ATOM 2223 C C . ASP A 1 296 ? 1.700 28.126 9.729 1.00 72.44 296 ASP A C 1
ATOM 2225 O O . ASP A 1 296 ? 1.499 27.844 8.545 1.00 72.44 296 ASP A O 1
ATOM 2229 N N . ALA A 1 297 ? 2.870 28.660 10.099 1.00 68.12 297 ALA A N 1
ATOM 2230 C CA . ALA A 1 297 ? 3.982 28.858 9.165 1.00 68.12 297 ALA A CA 1
ATOM 2231 C C . ALA A 1 297 ? 4.551 27.532 8.622 1.00 68.12 297 ALA A C 1
ATOM 2233 O O . ALA A 1 297 ? 4.890 27.451 7.434 1.00 68.12 297 ALA A O 1
ATOM 2234 N N . LEU A 1 298 ? 4.608 26.487 9.454 1.00 70.56 298 LEU A N 1
ATOM 2235 C CA . LEU A 1 298 ? 5.010 25.139 9.048 1.00 70.56 298 LEU A CA 1
ATOM 2236 C C . LEU A 1 298 ? 3.975 24.526 8.089 1.00 70.56 298 LEU A C 1
ATOM 2238 O O . LEU A 1 298 ? 4.341 23.989 7.044 1.00 70.56 298 LEU A O 1
ATOM 2242 N N . GLY A 1 299 ? 2.684 24.688 8.395 1.00 69.75 299 GLY A N 1
ATOM 2243 C CA . GLY A 1 299 ? 1.572 24.250 7.551 1.00 69.75 299 GLY A CA 1
ATOM 2244 C C . GLY A 1 299 ? 1.557 24.938 6.185 1.00 69.75 299 GLY A C 1
ATOM 2245 O O . GLY A 1 299 ? 1.433 24.272 5.159 1.00 69.75 299 GLY A O 1
ATOM 2246 N N . ARG A 1 300 ? 1.782 26.259 6.136 1.00 70.94 300 ARG A N 1
ATOM 2247 C CA . ARG A 1 300 ? 1.926 27.000 4.868 1.00 70.94 300 ARG A CA 1
ATOM 2248 C C . ARG A 1 300 ? 3.130 26.550 4.048 1.00 70.94 300 ARG A C 1
ATOM 2250 O O . ARG A 1 300 ? 3.022 26.456 2.828 1.00 70.94 300 ARG A O 1
ATOM 2257 N N . SER A 1 301 ? 4.258 26.276 4.702 1.00 65.75 301 SER A N 1
ATOM 2258 C CA . SER A 1 301 ? 5.455 25.750 4.031 1.00 65.75 301 SER A CA 1
ATOM 2259 C C . SER A 1 301 ? 5.184 24.376 3.413 1.00 65.75 301 SER A C 1
ATOM 2261 O O . SER A 1 301 ? 5.603 24.123 2.288 1.00 65.75 301 SER A O 1
ATOM 2263 N N . HIS A 1 302 ? 4.411 23.528 4.099 1.00 61.38 302 HIS A N 1
ATOM 2264 C CA . HIS A 1 302 ? 3.946 22.248 3.563 1.00 61.38 302 HIS A CA 1
ATOM 2265 C C . HIS A 1 302 ? 2.997 22.415 2.368 1.00 61.38 302 HIS A C 1
ATOM 2267 O O . HIS A 1 302 ? 3.217 21.803 1.331 1.00 61.38 302 HIS A O 1
ATOM 2273 N N . MET A 1 303 ? 2.006 23.309 2.446 1.00 62.47 303 MET A N 1
ATOM 2274 C CA . MET A 1 303 ? 1.092 23.557 1.320 1.00 62.47 303 MET A CA 1
ATOM 2275 C C . MET A 1 303 ? 1.787 24.154 0.083 1.00 62.47 303 MET A C 1
ATOM 2277 O O . MET A 1 303 ? 1.356 23.922 -1.047 1.00 62.47 303 MET A O 1
ATOM 2281 N N . ALA A 1 304 ? 2.858 24.932 0.269 1.00 56.91 304 ALA A N 1
ATOM 2282 C CA . ALA A 1 304 ? 3.655 25.464 -0.836 1.00 56.91 304 ALA A CA 1
ATOM 2283 C C . ALA A 1 304 ? 4.434 24.366 -1.588 1.00 56.91 304 ALA A C 1
ATOM 2285 O O . ALA A 1 304 ? 4.668 24.507 -2.790 1.00 56.91 304 ALA A O 1
ATOM 2286 N N . LEU A 1 305 ? 4.795 23.266 -0.912 1.00 54.12 305 LEU A N 1
ATOM 2287 C CA . LEU A 1 305 ? 5.371 22.080 -1.554 1.00 54.12 305 LEU A CA 1
ATOM 2288 C C . LEU A 1 305 ? 4.333 21.403 -2.456 1.00 54.12 305 LEU A C 1
ATOM 2290 O O . LEU A 1 305 ? 4.604 21.188 -3.637 1.00 54.12 305 LEU A O 1
ATOM 2294 N N . ASP A 1 306 ? 3.121 21.178 -1.946 1.00 49.72 306 ASP A N 1
ATOM 2295 C CA . ASP A 1 306 ? 2.038 20.516 -2.689 1.00 49.72 306 ASP A CA 1
ATOM 2296 C C . ASP A 1 306 ? 1.593 21.332 -3.921 1.00 49.72 306 ASP A C 1
ATOM 2298 O O . ASP A 1 306 ? 1.320 20.787 -4.994 1.00 49.72 306 ASP A O 1
ATOM 2302 N N . GLY A 1 307 ? 1.601 22.666 -3.816 1.00 45.81 307 GLY A N 1
ATOM 2303 C CA . GLY A 1 307 ? 1.302 23.568 -4.933 1.00 45.81 307 GLY A CA 1
ATOM 2304 C C . GLY A 1 307 ? 2.339 23.545 -6.066 1.00 45.81 307 GLY A C 1
ATOM 2305 O O . GLY A 1 307 ? 1.971 23.714 -7.231 1.00 45.81 307 GLY A O 1
ATOM 2306 N N . ASN A 1 308 ? 3.617 23.296 -5.761 1.00 42.94 308 ASN A N 1
ATOM 2307 C CA . ASN A 1 308 ? 4.687 23.242 -6.764 1.00 42.94 308 ASN A CA 1
ATOM 2308 C C . ASN A 1 308 ? 4.734 21.902 -7.517 1.00 42.94 308 ASN A C 1
ATOM 2310 O O . ASN A 1 308 ? 5.057 21.896 -8.707 1.00 42.94 308 ASN A O 1
ATOM 2314 N N . TYR A 1 309 ? 4.312 20.793 -6.896 1.00 40.62 309 TYR A N 1
ATOM 2315 C CA . TYR A 1 309 ? 4.105 19.521 -7.606 1.00 40.62 309 TYR A CA 1
ATOM 2316 C C . TYR A 1 309 ? 3.005 19.628 -8.683 1.00 40.62 309 TYR A C 1
ATOM 2318 O O . TYR A 1 309 ? 3.106 19.011 -9.743 1.00 40.62 309 TYR A O 1
ATOM 2326 N N . SER A 1 310 ? 2.007 20.503 -8.491 1.00 41.19 310 SER A N 1
ATOM 2327 C CA . SER A 1 310 ? 0.939 20.770 -9.474 1.00 41.19 310 SER A CA 1
ATOM 2328 C C . SER A 1 310 ? 1.413 21.504 -10.744 1.00 41.19 310 SER A C 1
ATOM 2330 O O . SER A 1 310 ? 0.794 21.383 -11.805 1.00 41.19 310 SER A O 1
ATOM 2332 N N . ILE A 1 311 ? 2.513 22.265 -10.665 1.00 39.50 311 ILE A N 1
ATOM 2333 C CA . ILE A 1 311 ? 3.085 22.985 -11.818 1.00 39.50 311 ILE A CA 1
ATOM 2334 C C . ILE A 1 311 ? 3.986 22.059 -12.648 1.00 39.50 311 ILE A C 1
ATOM 2336 O O . ILE A 1 311 ? 3.959 22.141 -13.876 1.00 39.50 311 ILE A O 1
ATOM 2340 N N . ALA A 1 312 ? 4.705 21.130 -12.008 1.00 40.47 312 ALA A N 1
ATOM 2341 C CA . ALA A 1 312 ? 5.517 20.125 -12.699 1.00 40.47 312 ALA A CA 1
ATOM 2342 C C . ALA A 1 312 ? 4.676 19.128 -13.526 1.00 40.47 312 ALA A C 1
ATOM 2344 O O . ALA A 1 312 ? 5.166 18.607 -14.518 1.00 40.47 312 ALA A O 1
ATOM 2345 N N . GLY A 1 313 ? 3.397 18.922 -13.188 1.00 36.44 313 GLY A N 1
ATOM 2346 C CA . GLY A 1 313 ? 2.460 18.100 -13.971 1.00 36.44 313 GLY A CA 1
ATOM 2347 C C . GLY A 1 313 ? 1.818 18.789 -15.189 1.00 36.44 313 GLY A C 1
ATOM 2348 O O . GLY A 1 313 ? 0.873 18.245 -15.760 1.00 36.44 313 GLY A O 1
ATOM 2349 N N . ARG A 1 314 ? 2.247 20.006 -15.565 1.00 41.31 314 ARG A N 1
ATOM 2350 C CA . ARG A 1 314 ? 1.730 20.752 -16.738 1.00 41.31 314 ARG A CA 1
ATOM 2351 C C . ARG A 1 314 ? 2.782 21.091 -17.802 1.00 41.31 314 ARG A C 1
ATOM 2353 O O . ARG A 1 314 ? 2.442 21.807 -18.748 1.00 41.31 314 ARG A O 1
ATOM 2360 N N . LEU A 1 315 ? 4.010 20.606 -17.649 1.00 34.34 315 LEU A N 1
ATOM 2361 C CA . LEU A 1 315 ? 5.043 20.595 -18.690 1.00 34.34 315 LEU A CA 1
ATOM 2362 C C . LEU A 1 315 ? 5.217 19.163 -19.195 1.00 34.34 315 LEU A C 1
ATOM 2364 O O . LEU A 1 315 ? 5.474 19.026 -20.410 1.00 34.34 315 LEU A O 1
#

Radius of gyration: 24.03 Å; chains: 1; bounding box: 44×62×78 Å

InterPro domains:
  IPR054212 Domain of unknown function DUF6919 [PF21897] (17-196)